Protein AF-A0A7J5B8E1-F1 (afdb_monomer)

Organism: NCBI:txid979746

Solvent-accessible surface area (backbone atoms only — not comparable to full-atom values): 18461 Å² total; per-residue (Å²): 111,69,67,47,48,70,74,66,52,50,59,65,57,55,34,48,53,36,46,76,70,67,51,56,42,100,86,68,42,76,63,44,64,66,57,54,48,53,59,68,71,37,52,55,44,47,18,28,44,70,43,52,56,71,43,98,88,72,46,64,46,92,59,68,80,42,78,44,82,41,94,56,79,49,80,42,55,60,65,65,47,47,53,48,51,50,52,52,48,51,53,44,55,37,55,33,81,66,43,87,88,37,37,89,65,90,74,78,58,48,53,62,51,33,36,20,30,60,88,78,66,46,56,28,45,81,56,95,66,23,32,31,35,78,48,93,50,90,91,40,60,74,56,66,47,51,34,73,64,52,51,52,54,50,51,54,50,50,42,53,52,28,50,52,40,47,76,48,61,86,82,70,76,83,60,80,67,56,59,60,54,46,54,50,50,54,52,50,48,51,55,49,50,52,52,50,51,51,53,52,49,39,44,73,74,60,77,47,55,72,70,56,48,54,54,53,52,50,55,49,52,50,49,46,53,51,52,48,50,52,50,49,55,55,49,68,76,45,78,72,85,54,96,69,58,62,64,52,44,60,80,47,51,90,84,49,53,52,68,52,50,29,54,57,44,53,70,50,40,66,33,34,32,40,49,68,80,59,90,93,52,80,93,70,78,80,78,58,96,90,54,54,74,64,59,41,49,55,53,44,50,53,50,49,51,57,49,45,65,74,22,54,45,81,40,64,55,132

Sequence (318 aa):
MYQRVLAGDSLYRIRKDWNERGILTTHGCAWSDRTLKMVLYTPSNKGVREYRPVMPDGSRAKTSKMQVKAAWPALVDEDTWQQVSDVLDARKKARNFHQPGSGAAVRMYPFSGLIRCSLCGTSMIHRGGVYQCLQPTPGGCTRSIRSAEIERLVEEAVLATFKQITLHPTKHRTSGSDLAARIGLVATLDQDRERLGRLDDDYYDGLIDKAMWVRQRARIAERIEATRRQHAARMSEQHAGLNIDMTTVAAEWEGRTTMWQYQAASLILQAVLVHAHPADMMTAVPKRRNESTEDFHVRRDAHRAAVLARRVEFIWRA

Nearest PDB structures (foldseek):
  2f6m-assembly2_C  TM=9.714E-01  e=9.596E-01  Saccharomyces cerevisiae
  2f6m-assembly1_A  TM=9.488E-01  e=1.660E+00  Saccharomyces cerevisiae
  6vme-assembly4_H  TM=8.278E-01  e=1.571E+00  Homo sapiens

Radius of gyration: 26.42 Å; Cα contacts (8 Å, |Δi|>4): 333; chains: 1; bounding box: 63×47×90 Å

Secondary structure (DSSP, 8-state):
-HHHHHTT--HHHHHHHHHHTT---TTSPPP-HHHHHHHHT-GGGGTEEEE-PBPTTSPBPSS-SEEEE-SSPPSS-HHHHHHHHHHHHHHHHTT-TTSTTSSS-----TTTTTEEETTT-PBPEEETTEEE---SSTT----EEEHHHHHHHHHHHHHHHHHHHHH-GGG----THHHHHHHHHHHHHHHHHHHHHHHHHHHHTTSS-HHHHHHHHHHHHHHHHHHHHHHHHHHHT---SS---TTTHHHHGGGS-HHHHHHHHHHHEEEEEEPPPPTTS-SS-PPPTT--HHHHHHHHHHHHHHHHHHHEEEEE--

pLDDT: mean 80.45, std 13.95, range [37.94, 95.81]

InterPro domains:
  IPR011109 DNA-binding recombinase domain [PF07508] (1-90)
  IPR011109 DNA-binding recombinase domain [PS51737] (1-94)
  IPR025827 Recombinase zinc beta ribbon domain [PF13408] (110-158)
  IPR038109 DNA-binding recombinase domain superfamily [G3DSA:3.90.1750.20] (1-122)
  IPR050639 Site-specific recombinase resolvase [PTHR30461] (2-239)

Mean predicted aligned error: 16.04 Å

Foldseek 3Di:
DLVCLVVPDDLVNVQVVCVVVCNADPVSHRDDSVNVVCVLLDCVLQQKDFDFDQDPVRDTHPDTPDIDRHPDHHNDHPVSSVVSVVSVVLVVQQPPQLDPPRHPPPDDALCFNQAAAPPPRHTFDDDPQKGFDDDVDVVDGGDIDGNVLVSVVLLVVLLVVLQVCLVPVVPDPPDPPLVVVLVVLVVLLVVLVVVLVVLVVCVVVVVDDPVVSVVVNVVSVVVNVVSVVVNVVVVLLPLVPDPDDSNCCSVCPVVDDSNVSNSSSSNWFRHKYFYHFDPPADPFDDDDPPDDPVRSVVVRVVSVVVRCVVGIDTDTDD

Structure (mmCIF, N/CA/C/O backbone):
data_AF-A0A7J5B8E1-F1
#
_entry.id   AF-A0A7J5B8E1-F1
#
loop_
_atom_site.group_PDB
_atom_site.id
_atom_site.type_symbol
_atom_site.label_atom_id
_atom_site.label_alt_id
_atom_site.label_comp_id
_atom_site.label_asym_id
_atom_site.label_entity_id
_atom_site.label_seq_id
_atom_site.pdbx_PDB_ins_code
_atom_site.Cartn_x
_atom_site.Cartn_y
_atom_site.Cartn_z
_atom_site.occupancy
_atom_site.B_iso_or_equiv
_atom_site.auth_seq_id
_atom_site.auth_comp_id
_atom_site.auth_asym_id
_atom_site.auth_atom_id
_atom_site.pdbx_PDB_model_num
ATOM 1 N N . MET A 1 1 ? 19.141 -19.287 -17.247 1.00 89.19 1 MET A N 1
ATOM 2 C CA . MET A 1 1 ? 18.238 -18.405 -16.462 1.00 89.19 1 MET A CA 1
ATOM 3 C C . MET A 1 1 ? 16.803 -18.457 -16.986 1.00 89.19 1 MET A C 1
ATOM 5 O O . MET A 1 1 ? 15.938 -18.828 -16.207 1.00 89.19 1 MET A O 1
ATOM 9 N N . TYR A 1 2 ? 16.551 -18.161 -18.272 1.00 92.25 2 TYR A N 1
ATOM 10 C CA . TYR A 1 2 ? 15.212 -18.224 -18.895 1.00 92.25 2 TYR A CA 1
ATOM 11 C C . TYR A 1 2 ? 14.500 -19.566 -18.661 1.00 92.25 2 TYR A C 1
ATOM 13 O O . TYR A 1 2 ? 13.423 -19.588 -18.074 1.00 92.25 2 TYR A O 1
ATOM 21 N N . GLN A 1 3 ? 15.163 -20.684 -18.972 1.00 92.44 3 GLN A N 1
ATOM 22 C CA . GLN A 1 3 ? 14.626 -22.032 -18.733 1.00 92.44 3 GLN A CA 1
ATOM 23 C C . GLN A 1 3 ? 14.216 -22.281 -17.274 1.00 92.44 3 GLN A C 1
ATOM 25 O O . GLN A 1 3 ? 13.169 -22.861 -17.027 1.00 92.44 3 GLN A O 1
ATOM 30 N N . ARG A 1 4 ? 14.989 -21.795 -16.291 1.00 90.50 4 ARG A N 1
ATOM 31 C CA . ARG A 1 4 ? 14.635 -21.938 -14.867 1.00 90.50 4 ARG A CA 1
ATOM 32 C C . ARG A 1 4 ? 13.358 -21.173 -14.523 1.00 90.50 4 ARG A C 1
ATOM 34 O O . ARG A 1 4 ? 12.528 -21.677 -13.776 1.00 90.50 4 ARG A O 1
ATOM 41 N N . VAL A 1 5 ? 13.182 -19.972 -15.080 1.00 90.69 5 VAL A N 1
ATOM 42 C CA . VAL A 1 5 ? 11.954 -19.187 -14.877 1.00 90.69 5 VAL A CA 1
ATOM 43 C C . VAL A 1 5 ? 10.742 -19.922 -15.450 1.00 90.69 5 VAL A C 1
ATOM 45 O O . VAL A 1 5 ? 9.730 -20.014 -14.748 1.00 90.69 5 VAL A O 1
ATOM 48 N N . LEU A 1 6 ? 10.865 -20.475 -16.663 1.00 89.12 6 LEU A N 1
ATOM 49 C CA . LEU A 1 6 ? 9.825 -21.287 -17.310 1.00 89.12 6 LEU A CA 1
ATOM 50 C C . LEU A 1 6 ? 9.535 -22.583 -16.539 1.00 89.12 6 LEU A C 1
ATOM 52 O O . LEU A 1 6 ? 8.377 -22.941 -16.373 1.00 89.12 6 LEU A O 1
ATOM 56 N N . ALA A 1 7 ? 10.558 -23.210 -15.953 1.00 87.88 7 ALA A N 1
ATOM 57 C CA . ALA A 1 7 ? 10.424 -24.380 -15.081 1.00 87.88 7 ALA A CA 1
ATOM 58 C C . ALA A 1 7 ? 9.784 -24.078 -13.708 1.00 87.88 7 ALA A C 1
ATOM 60 O O . ALA A 1 7 ? 9.638 -24.974 -12.882 1.00 87.88 7 ALA A O 1
ATOM 61 N N . GLY A 1 8 ? 9.407 -22.823 -13.433 1.00 83.75 8 GLY A N 1
ATOM 62 C CA . GLY A 1 8 ? 8.702 -22.448 -12.205 1.00 83.75 8 GLY A CA 1
ATOM 63 C C . GLY A 1 8 ? 9.576 -21.829 -11.113 1.00 83.75 8 GLY A C 1
ATOM 64 O O . GLY A 1 8 ? 9.039 -21.388 -10.093 1.00 83.75 8 GLY A O 1
ATOM 65 N N . ASP A 1 9 ? 10.895 -21.711 -11.304 1.00 85.69 9 ASP A N 1
ATOM 66 C CA . ASP A 1 9 ? 11.756 -21.116 -10.282 1.00 85.69 9 ASP A CA 1
ATOM 67 C C . ASP A 1 9 ? 11.408 -19.643 -10.044 1.00 85.69 9 ASP A C 1
ATOM 69 O O . ASP A 1 9 ? 11.195 -18.843 -10.966 1.00 85.69 9 ASP A O 1
ATOM 73 N N . SER A 1 10 ? 11.388 -19.259 -8.766 1.00 85.12 10 SER A N 1
ATOM 74 C CA . SER A 1 10 ? 11.279 -17.860 -8.373 1.00 85.12 10 SER A CA 1
ATOM 75 C C . SER A 1 10 ? 12.618 -17.146 -8.564 1.00 85.12 10 SER A C 1
ATOM 77 O O . SER A 1 10 ? 13.688 -17.732 -8.396 1.00 85.12 10 SER A O 1
ATOM 79 N N . LEU A 1 11 ? 12.574 -15.841 -8.853 1.00 88.62 11 LEU A N 1
ATOM 80 C CA . LEU A 1 11 ? 13.795 -15.031 -8.965 1.00 88.62 11 LEU A CA 1
ATOM 81 C C . LEU A 1 11 ? 14.624 -15.057 -7.676 1.00 88.62 11 LEU A C 1
ATOM 83 O O . LEU A 1 11 ? 15.846 -15.074 -7.748 1.00 88.62 11 LEU A O 1
ATOM 87 N N . TYR A 1 12 ? 13.962 -15.155 -6.519 1.00 84.88 12 TYR A N 1
ATOM 88 C CA . TYR A 1 12 ? 14.622 -15.342 -5.231 1.00 84.88 12 TYR A CA 1
ATOM 89 C C . TYR A 1 12 ? 15.460 -16.626 -5.194 1.00 84.88 12 TYR A C 1
ATOM 91 O O . TYR A 1 12 ? 16.596 -16.578 -4.732 1.00 84.88 12 TYR A O 1
ATOM 99 N N . ARG A 1 13 ? 14.923 -17.761 -5.676 1.00 85.00 13 ARG A N 1
ATOM 100 C CA . ARG A 1 13 ? 15.650 -19.043 -5.709 1.00 85.00 13 ARG A CA 1
ATOM 101 C C . ARG A 1 13 ? 16.859 -18.973 -6.635 1.00 85.00 13 ARG A C 1
ATOM 103 O O . ARG A 1 13 ? 17.935 -19.400 -6.237 1.00 85.00 13 ARG A O 1
ATOM 110 N N . ILE A 1 14 ? 16.695 -18.379 -7.818 1.00 91.31 14 ILE A N 1
ATOM 111 C CA . ILE A 1 14 ? 17.794 -18.180 -8.776 1.00 91.31 14 ILE A CA 1
ATOM 112 C C . ILE A 1 14 ? 18.879 -17.284 -8.164 1.00 91.31 14 ILE A C 1
ATOM 114 O O . ILE A 1 14 ? 20.050 -17.648 -8.169 1.00 91.31 14 ILE A O 1
ATOM 118 N N . ARG A 1 15 ? 18.490 -16.142 -7.581 1.00 92.81 15 ARG A N 1
ATOM 119 C CA . ARG A 1 15 ? 19.403 -15.216 -6.896 1.00 92.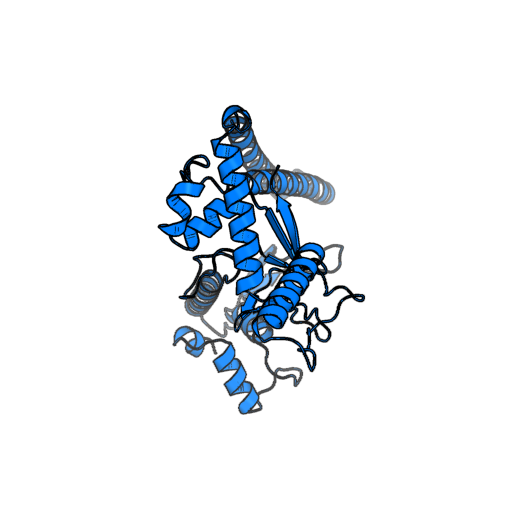81 15 ARG A CA 1
ATOM 120 C C . ARG A 1 15 ? 20.164 -15.897 -5.763 1.00 92.81 15 ARG A C 1
ATOM 122 O O . ARG A 1 15 ? 21.366 -15.695 -5.638 1.00 92.81 15 ARG A O 1
ATOM 129 N N . LYS A 1 16 ? 19.449 -16.634 -4.908 1.00 87.38 16 LYS A N 1
ATOM 130 C CA . LYS A 1 16 ? 20.019 -17.315 -3.743 1.00 87.38 16 LYS A CA 1
ATOM 131 C C . LYS A 1 16 ? 21.080 -18.324 -4.189 1.00 87.38 16 LYS A C 1
ATOM 133 O O . LYS A 1 16 ? 22.215 -18.194 -3.759 1.00 87.38 16 LYS A O 1
ATOM 138 N N . ASP A 1 17 ? 20.730 -19.211 -5.120 1.00 92.69 17 ASP A N 1
ATOM 139 C CA . ASP A 1 17 ? 21.647 -20.205 -5.696 1.00 92.69 17 ASP A CA 1
ATOM 140 C C . ASP A 1 17 ? 22.895 -19.557 -6.320 1.00 92.69 17 ASP A C 1
ATOM 142 O O . ASP A 1 17 ? 24.018 -19.958 -6.035 1.00 92.69 17 ASP A O 1
ATOM 146 N N . TRP A 1 18 ? 22.728 -18.510 -7.133 1.00 93.00 18 TRP A N 1
ATOM 147 C CA . TRP A 1 18 ? 23.864 -17.839 -7.777 1.00 93.00 18 TRP A CA 1
ATOM 148 C C . TRP A 1 18 ? 24.802 -17.168 -6.778 1.00 93.00 18 TRP A C 1
ATOM 150 O O . TRP A 1 18 ? 26.017 -17.309 -6.896 1.00 93.00 18 TRP A O 1
ATOM 160 N N . ASN A 1 19 ? 24.249 -16.478 -5.781 1.00 90.62 19 ASN A N 1
ATOM 161 C CA . ASN A 1 19 ? 25.054 -15.818 -4.760 1.00 90.62 19 ASN A CA 1
ATOM 162 C C . ASN A 1 19 ? 25.741 -16.829 -3.827 1.00 90.62 19 ASN A C 1
ATOM 164 O O . ASN A 1 19 ? 26.890 -16.607 -3.460 1.00 90.62 19 ASN A O 1
ATOM 168 N N . GLU A 1 20 ? 25.086 -17.941 -3.475 1.00 91.25 20 GLU A N 1
ATOM 169 C CA . GLU A 1 20 ? 25.688 -19.027 -2.681 1.00 91.25 20 GLU A CA 1
ATOM 170 C C . GLU A 1 20 ? 26.840 -19.711 -3.429 1.00 91.25 20 GLU A C 1
ATOM 172 O O . GLU A 1 20 ? 27.836 -20.092 -2.823 1.00 91.25 20 GLU A O 1
ATOM 177 N N . ARG A 1 21 ? 26.747 -19.793 -4.759 1.00 93.12 21 ARG A N 1
ATOM 178 C CA . ARG A 1 21 ? 27.810 -20.309 -5.635 1.00 93.12 21 ARG A CA 1
ATOM 179 C C . ARG A 1 21 ? 28.902 -19.286 -5.962 1.00 93.12 21 ARG A C 1
ATOM 181 O O . ARG A 1 21 ? 29.797 -19.599 -6.742 1.00 93.12 21 ARG A O 1
ATOM 188 N N . GLY A 1 22 ? 28.814 -18.064 -5.434 1.00 91.75 22 GLY A N 1
ATOM 189 C CA . GLY A 1 22 ? 29.779 -16.996 -5.707 1.00 91.75 22 GLY A CA 1
ATOM 190 C C . GLY A 1 22 ? 29.743 -16.450 -7.141 1.00 91.75 22 GLY A C 1
ATOM 191 O O . GLY A 1 22 ? 30.702 -15.820 -7.577 1.00 91.75 22 GLY A O 1
ATOM 192 N N . ILE A 1 23 ? 28.657 -16.668 -7.892 1.00 92.75 23 ILE A N 1
ATOM 193 C CA . ILE A 1 23 ? 28.488 -16.106 -9.238 1.00 92.75 23 ILE A CA 1
ATOM 194 C C . ILE A 1 23 ? 28.136 -14.624 -9.090 1.00 92.75 23 ILE A C 1
ATOM 196 O O . ILE A 1 23 ? 27.035 -14.281 -8.663 1.00 92.75 23 ILE A O 1
ATOM 200 N N . LEU A 1 24 ? 29.060 -13.737 -9.457 1.00 91.31 24 LEU A N 1
ATOM 201 C CA . LEU A 1 24 ? 28.888 -12.287 -9.344 1.00 91.31 24 LEU A CA 1
ATOM 202 C C . LEU A 1 24 ? 28.379 -11.669 -10.655 1.00 91.31 24 LEU A C 1
ATOM 204 O O . LEU A 1 24 ? 28.409 -12.281 -11.722 1.00 91.31 24 LEU A O 1
ATOM 208 N N . THR A 1 25 ? 27.858 -10.447 -10.568 1.00 89.44 25 THR A N 1
ATOM 209 C CA . THR A 1 25 ? 27.525 -9.626 -11.744 1.00 89.44 25 THR A CA 1
ATOM 210 C C . THR A 1 25 ? 28.800 -9.136 -12.441 1.00 89.44 25 THR A C 1
ATOM 212 O O . THR A 1 25 ? 29.884 -9.196 -11.867 1.00 89.44 25 THR A O 1
ATOM 215 N N . THR A 1 26 ? 28.686 -8.570 -13.648 1.00 86.12 26 THR A N 1
ATOM 216 C CA . THR A 1 26 ? 29.825 -8.007 -14.405 1.00 86.12 26 THR A CA 1
ATOM 217 C C . THR A 1 26 ? 30.640 -6.970 -13.618 1.00 86.12 26 THR A C 1
ATOM 219 O O . THR A 1 26 ? 31.832 -6.824 -13.853 1.00 86.12 26 THR A O 1
ATOM 222 N N . HIS A 1 27 ? 30.020 -6.273 -12.661 1.00 85.81 27 HIS A N 1
ATOM 223 C CA . HIS A 1 27 ? 30.682 -5.298 -11.785 1.00 85.81 27 HIS A CA 1
ATOM 224 C C . HIS A 1 27 ? 31.160 -5.894 -10.447 1.00 85.81 27 HIS A C 1
ATOM 226 O O . HIS A 1 27 ? 31.464 -5.152 -9.519 1.00 85.81 27 HIS A O 1
ATOM 232 N N . GLY A 1 28 ? 31.176 -7.222 -10.300 1.00 87.88 28 GLY A N 1
ATOM 233 C CA . GLY A 1 28 ? 31.609 -7.898 -9.073 1.00 87.88 28 GLY A CA 1
ATOM 234 C C . GLY A 1 28 ? 30.613 -7.815 -7.909 1.00 87.88 28 GLY A C 1
ATOM 235 O O . GLY A 1 28 ? 30.937 -8.195 -6.790 1.00 87.88 28 GLY A O 1
ATOM 236 N N . CYS A 1 29 ? 29.389 -7.331 -8.133 1.00 88.50 29 CYS A N 1
ATOM 237 C CA . CYS A 1 29 ? 28.366 -7.253 -7.087 1.00 88.50 29 CYS A CA 1
ATOM 238 C C . CYS A 1 29 ? 27.520 -8.530 -7.022 1.00 88.50 29 CYS A C 1
ATOM 240 O O . CYS A 1 29 ? 27.294 -9.178 -8.049 1.00 88.50 29 CYS A O 1
ATOM 242 N N . ALA A 1 30 ? 26.976 -8.837 -5.842 1.00 88.88 30 ALA A N 1
ATOM 243 C CA . ALA A 1 30 ? 25.980 -9.893 -5.669 1.00 88.88 30 ALA A CA 1
ATOM 244 C C . ALA A 1 30 ? 24.697 -9.609 -6.472 1.00 88.88 30 ALA A C 1
ATOM 246 O O . ALA A 1 30 ? 24.285 -8.459 -6.661 1.00 88.88 30 ALA A O 1
ATOM 247 N N . TRP A 1 31 ? 24.022 -10.668 -6.913 1.00 90.06 31 TRP A N 1
ATOM 248 C CA . TRP A 1 31 ? 22.773 -10.548 -7.654 1.00 90.06 31 TRP A CA 1
ATOM 249 C C . TRP A 1 31 ? 21.628 -10.074 -6.760 1.00 90.06 31 TRP A C 1
ATOM 251 O O . TRP A 1 31 ? 21.472 -10.509 -5.614 1.00 90.06 31 TRP A O 1
ATOM 261 N N . SER A 1 32 ? 20.768 -9.228 -7.331 1.00 87.31 32 SER A N 1
ATOM 262 C CA . SER A 1 32 ? 19.494 -8.806 -6.745 1.00 87.31 32 SER A CA 1
ATOM 263 C C . SER A 1 32 ? 18.324 -9.217 -7.644 1.00 87.31 32 SER A C 1
ATOM 265 O O . SER A 1 32 ? 18.480 -9.327 -8.863 1.00 87.31 32 SER A O 1
ATOM 267 N N . ASP A 1 33 ? 17.127 -9.380 -7.069 1.00 83.75 33 ASP A N 1
ATOM 268 C CA . ASP A 1 33 ? 15.905 -9.675 -7.835 1.00 83.75 33 ASP A CA 1
ATOM 269 C C . ASP A 1 33 ? 15.621 -8.590 -8.892 1.00 83.75 33 ASP A C 1
ATOM 271 O O . ASP A 1 33 ? 15.106 -8.882 -9.972 1.00 83.75 33 ASP A O 1
ATOM 275 N N . ARG A 1 34 ? 15.976 -7.329 -8.596 1.00 85.12 34 ARG A N 1
ATOM 276 C CA . ARG A 1 34 ? 15.858 -6.199 -9.530 1.00 85.12 34 ARG A CA 1
ATOM 277 C C . ARG A 1 34 ? 16.799 -6.368 -10.720 1.00 85.12 34 ARG A C 1
ATOM 279 O O . ARG A 1 34 ? 16.365 -6.181 -11.853 1.00 85.12 34 ARG A O 1
ATOM 286 N N . THR A 1 35 ? 18.055 -6.730 -10.468 1.00 87.31 35 THR A N 1
ATOM 287 C CA . THR A 1 35 ? 19.062 -6.939 -11.517 1.00 87.31 35 THR A CA 1
ATOM 288 C C . THR A 1 35 ? 18.678 -8.117 -12.408 1.00 87.31 35 THR A C 1
ATOM 290 O O . THR A 1 35 ? 18.685 -7.976 -13.626 1.00 87.31 35 THR A O 1
ATOM 293 N N . LEU A 1 36 ? 18.242 -9.238 -11.820 1.00 90.94 36 LEU A N 1
ATOM 294 C CA . LEU A 1 36 ? 17.754 -10.395 -12.580 1.00 90.94 36 LEU A CA 1
ATOM 295 C C . LEU A 1 36 ? 16.564 -10.030 -13.474 1.00 90.94 36 LEU A C 1
ATOM 297 O O . LEU A 1 36 ? 16.570 -10.362 -14.656 1.00 90.94 36 LEU A O 1
ATOM 301 N N . LYS A 1 37 ? 15.569 -9.300 -12.944 1.00 89.81 37 LYS A N 1
ATOM 302 C CA . LYS A 1 37 ? 14.449 -8.793 -13.757 1.00 89.81 37 LYS A CA 1
ATOM 303 C C . LYS A 1 37 ? 14.937 -7.934 -14.912 1.00 89.81 37 LYS A C 1
ATOM 305 O O . LYS A 1 37 ? 14.502 -8.138 -16.034 1.00 89.81 37 LYS A O 1
ATOM 310 N N . MET A 1 38 ? 15.817 -6.977 -14.639 1.00 88.62 38 MET A N 1
ATOM 311 C CA . MET A 1 38 ? 16.326 -6.070 -15.662 1.00 88.62 38 MET A CA 1
ATOM 312 C C . MET A 1 38 ? 16.983 -6.841 -16.811 1.00 88.62 38 MET A C 1
ATOM 314 O O . MET A 1 38 ? 16.671 -6.564 -17.963 1.00 88.62 38 MET A O 1
ATOM 318 N N . VAL A 1 39 ? 17.798 -7.857 -16.505 1.00 91.75 39 VAL A N 1
ATOM 319 C CA . VAL A 1 39 ? 18.396 -8.726 -17.528 1.00 91.75 39 VAL A CA 1
ATOM 320 C C . VAL A 1 39 ? 17.313 -9.485 -18.296 1.00 91.75 39 VAL A C 1
ATOM 322 O O . VAL A 1 39 ? 17.321 -9.447 -19.518 1.00 91.75 39 VAL A O 1
ATOM 325 N N . LEU A 1 40 ? 16.354 -10.119 -17.613 1.00 92.69 40 LEU A N 1
ATOM 326 C CA . LEU A 1 40 ? 15.290 -10.909 -18.254 1.00 92.69 40 LEU A CA 1
ATOM 327 C C . LEU A 1 40 ? 14.394 -10.082 -19.194 1.00 92.69 40 LEU A C 1
ATOM 329 O O . LEU A 1 40 ? 14.026 -10.570 -20.257 1.00 92.69 40 LEU A O 1
ATOM 333 N N . TYR A 1 41 ? 14.097 -8.828 -18.844 1.00 90.19 41 TYR A N 1
ATOM 334 C CA . TYR A 1 41 ? 13.303 -7.912 -19.673 1.00 90.19 41 TYR A CA 1
ATOM 335 C C . TYR A 1 41 ? 14.127 -7.142 -20.717 1.00 90.19 41 TYR A C 1
ATOM 337 O O . TYR A 1 41 ? 13.583 -6.272 -21.392 1.00 90.19 41 TYR A O 1
ATOM 345 N N . THR A 1 42 ? 15.432 -7.392 -20.853 1.00 90.31 42 THR A N 1
ATOM 346 C CA . THR A 1 42 ? 16.257 -6.657 -21.824 1.00 90.31 42 THR A CA 1
ATOM 347 C C . THR A 1 42 ? 15.981 -7.172 -23.246 1.00 90.31 42 THR A C 1
ATOM 349 O O . THR A 1 42 ? 16.242 -8.350 -23.507 1.00 90.31 42 THR A O 1
ATOM 352 N N . PRO A 1 43 ? 15.512 -6.328 -24.192 1.00 88.88 43 PRO A N 1
ATOM 353 C CA . PRO A 1 43 ? 15.229 -6.760 -25.567 1.00 88.88 43 PRO A CA 1
ATOM 354 C C . PRO A 1 43 ? 16.475 -7.207 -26.343 1.00 88.88 43 PRO A C 1
ATOM 356 O O . PRO A 1 43 ? 16.373 -8.017 -27.261 1.00 88.88 43 PRO A O 1
ATOM 359 N N . SER A 1 44 ? 17.669 -6.758 -25.935 1.00 90.44 44 SER A N 1
ATOM 360 C CA . SER A 1 44 ? 18.936 -7.189 -26.541 1.00 90.44 44 SER A CA 1
ATOM 361 C C . SER A 1 44 ? 19.133 -8.703 -26.481 1.00 90.44 44 SER A C 1
ATOM 363 O O . SER A 1 44 ? 19.777 -9.250 -27.373 1.00 90.44 44 SER A O 1
ATOM 365 N N . ASN A 1 45 ? 18.548 -9.383 -25.484 1.00 92.00 45 ASN A N 1
ATOM 366 C CA . ASN A 1 45 ? 18.623 -10.840 -25.359 1.00 92.00 45 ASN A CA 1
ATOM 367 C C . ASN A 1 45 ? 17.873 -11.555 -26.487 1.00 92.00 45 ASN A C 1
ATOM 369 O O . ASN A 1 45 ? 18.304 -12.629 -26.886 1.00 92.00 45 ASN A O 1
ATOM 373 N N . LYS A 1 46 ? 16.813 -10.945 -27.037 1.00 91.81 46 LYS A N 1
ATOM 374 C CA . LYS A 1 46 ? 16.106 -11.438 -28.229 1.00 91.81 46 LYS A CA 1
ATOM 375 C C . LYS A 1 46 ? 16.624 -10.830 -29.539 1.00 91.81 46 LYS A C 1
ATOM 377 O O . LYS A 1 46 ? 15.933 -10.838 -30.549 1.00 91.81 46 LYS A O 1
ATOM 382 N N . GLY A 1 47 ? 17.829 -10.249 -29.525 1.00 90.00 47 GLY A N 1
ATOM 383 C CA . GLY A 1 47 ? 18.435 -9.643 -30.715 1.00 90.00 47 GLY A CA 1
ATOM 384 C C . GLY A 1 47 ? 17.758 -8.344 -31.161 1.00 90.00 47 GLY A C 1
ATOM 385 O O . GLY A 1 47 ? 17.817 -7.994 -32.337 1.00 90.00 47 GLY A O 1
ATOM 386 N N . VAL A 1 48 ? 17.112 -7.615 -30.246 1.00 90.62 48 VAL A N 1
ATOM 387 C CA . VAL A 1 48 ? 16.454 -6.334 -30.540 1.00 90.62 48 VAL A CA 1
ATOM 388 C C . VAL A 1 48 ? 17.161 -5.198 -29.814 1.00 90.62 48 VAL A C 1
ATOM 390 O O . VAL A 1 48 ? 17.389 -5.251 -28.607 1.00 90.62 48 VAL A O 1
ATOM 393 N N . ARG A 1 49 ? 17.480 -4.127 -30.539 1.00 87.50 49 ARG A N 1
ATOM 394 C CA . ARG A 1 49 ? 18.009 -2.891 -29.965 1.00 87.50 49 ARG A CA 1
ATOM 395 C C . ARG A 1 49 ? 16.873 -1.897 -29.779 1.00 87.50 49 ARG A C 1
ATOM 397 O O . ARG A 1 49 ? 16.180 -1.551 -30.730 1.00 87.50 49 ARG A O 1
ATOM 404 N N . GLU A 1 50 ? 16.713 -1.407 -28.556 1.00 87.75 50 GLU A N 1
ATOM 405 C CA . GLU A 1 50 ? 15.750 -0.354 -28.239 1.00 87.75 50 GLU A CA 1
ATOM 406 C C . GLU A 1 50 ? 16.431 1.008 -28.058 1.00 87.75 50 GLU A C 1
ATOM 408 O O . GLU A 1 50 ? 17.513 1.112 -27.475 1.00 87.75 50 GLU A O 1
ATOM 413 N N . TYR A 1 51 ? 15.778 2.068 -28.531 1.00 83.75 51 TYR A N 1
ATOM 414 C CA . TYR A 1 51 ? 16.159 3.446 -28.239 1.00 83.75 51 TYR A CA 1
ATOM 415 C C . TYR A 1 51 ? 15.159 4.066 -27.263 1.00 83.75 51 TYR A C 1
ATOM 417 O O . TYR A 1 51 ? 13.984 4.263 -27.583 1.00 83.75 51 TYR A O 1
ATOM 425 N N . ARG A 1 52 ? 15.643 4.410 -26.066 1.00 82.81 52 ARG A N 1
ATOM 426 C CA . ARG A 1 52 ? 14.890 5.161 -25.054 1.00 82.81 52 ARG A CA 1
ATOM 427 C C . ARG A 1 52 ? 15.488 6.563 -24.929 1.00 82.81 52 ARG A C 1
ATOM 429 O O . ARG A 1 52 ? 16.634 6.664 -24.485 1.00 82.81 52 ARG A O 1
ATOM 436 N N . PRO A 1 53 ? 14.763 7.628 -25.317 1.00 80.06 53 PRO A N 1
ATOM 437 C CA . PRO A 1 53 ? 15.277 8.988 -25.209 1.00 80.06 53 PRO A CA 1
ATOM 438 C C . PRO A 1 53 ? 15.500 9.380 -23.745 1.00 80.06 53 PRO A C 1
ATOM 440 O O . PRO A 1 53 ? 14.798 8.906 -22.847 1.00 80.06 53 PRO A O 1
ATOM 443 N N . VAL A 1 54 ? 16.483 10.251 -23.524 1.00 83.19 54 VAL A N 1
ATOM 444 C CA . VAL A 1 54 ? 16.708 10.908 -22.233 1.00 83.19 54 VAL A CA 1
ATOM 445 C C . VAL A 1 54 ? 15.777 12.115 -22.157 1.00 83.19 54 VAL A C 1
ATOM 447 O O . VAL A 1 54 ? 15.707 12.913 -23.091 1.00 83.19 54 VAL A O 1
ATOM 450 N N . MET A 1 55 ? 15.017 12.196 -21.075 1.00 80.81 55 MET A N 1
ATOM 451 C CA . MET A 1 55 ? 14.098 13.277 -20.758 1.00 80.81 55 MET A CA 1
ATOM 452 C C . MET A 1 55 ? 14.868 14.480 -20.183 1.00 80.81 55 MET A C 1
ATOM 454 O O . MET A 1 55 ? 15.999 14.315 -19.721 1.00 80.81 55 MET A O 1
ATOM 458 N N . PRO A 1 56 ? 14.278 15.691 -20.174 1.00 77.81 56 PRO A N 1
ATOM 459 C CA . PRO A 1 56 ? 14.935 16.896 -19.651 1.00 77.81 56 PRO A CA 1
ATOM 460 C C . PRO A 1 56 ? 15.386 16.801 -18.185 1.00 77.81 56 PRO A C 1
ATOM 462 O O . PRO A 1 56 ? 16.321 17.485 -17.789 1.00 77.81 56 PRO A O 1
ATOM 465 N N . ASP A 1 57 ? 14.755 15.935 -17.390 1.00 81.00 57 ASP A N 1
ATOM 466 C CA . ASP A 1 57 ? 15.116 15.649 -15.995 1.00 81.00 57 ASP A CA 1
ATOM 467 C C . ASP A 1 57 ? 16.297 14.661 -15.849 1.00 81.00 57 ASP A C 1
ATOM 469 O O . ASP A 1 57 ? 16.626 14.235 -14.743 1.00 81.00 57 ASP A O 1
ATOM 473 N N . GLY A 1 58 ? 16.920 14.256 -16.962 1.00 76.88 58 GLY A N 1
ATOM 474 C CA . GLY A 1 58 ? 18.008 13.277 -17.007 1.00 76.88 58 GLY A CA 1
ATOM 475 C C . GLY A 1 58 ? 17.552 11.815 -16.921 1.00 76.88 58 GLY A C 1
ATOM 476 O O . GLY A 1 58 ? 18.377 10.905 -17.043 1.00 76.88 58 GLY A O 1
ATOM 477 N N . SER A 1 59 ? 16.255 11.548 -16.748 1.00 77.44 59 SER A N 1
ATOM 478 C CA . SER A 1 59 ? 15.715 10.187 -16.713 1.00 77.44 59 SER A CA 1
ATOM 479 C C . SER A 1 59 ? 15.541 9.614 -18.123 1.00 77.44 59 SER A C 1
ATOM 481 O O . SER A 1 59 ? 15.386 10.337 -19.101 1.00 77.44 59 SER A O 1
ATOM 483 N N . ARG A 1 60 ? 15.564 8.285 -18.279 1.00 74.88 60 ARG A N 1
ATOM 484 C CA . ARG A 1 60 ? 15.227 7.650 -19.567 1.00 74.88 60 ARG A CA 1
ATOM 485 C C . ARG A 1 60 ? 13.724 7.427 -19.660 1.00 74.88 60 ARG A C 1
ATOM 487 O O . ARG A 1 60 ? 13.104 6.988 -18.690 1.00 74.88 60 ARG A O 1
ATOM 494 N N . ALA A 1 61 ? 13.156 7.643 -20.844 1.00 74.81 61 ALA A N 1
ATOM 495 C CA . AL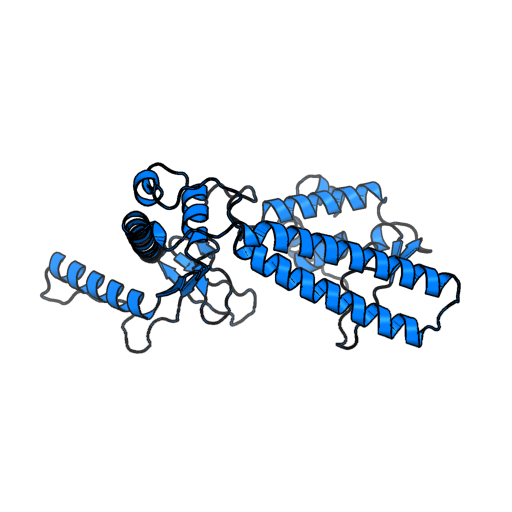A A 1 61 ? 11.761 7.328 -21.113 1.00 74.81 61 ALA A CA 1
ATOM 496 C C . ALA A 1 61 ? 11.438 5.871 -20.738 1.00 74.81 61 ALA A C 1
ATOM 498 O O . ALA A 1 61 ? 12.198 4.948 -21.042 1.00 74.81 61 ALA A O 1
ATOM 499 N N . LYS A 1 62 ? 10.293 5.664 -20.075 1.00 71.19 62 LYS A N 1
ATOM 500 C CA . LYS A 1 62 ? 9.828 4.324 -19.680 1.00 71.19 62 LYS A CA 1
ATOM 501 C C . LYS A 1 62 ? 9.472 3.456 -20.888 1.00 71.19 62 LYS A C 1
ATOM 503 O O . LYS A 1 62 ? 9.646 2.244 -20.825 1.00 71.19 62 LYS A O 1
ATOM 508 N N . THR A 1 63 ? 9.009 4.082 -21.967 1.00 72.06 63 THR A N 1
ATOM 509 C CA . THR A 1 63 ? 8.644 3.418 -23.219 1.00 72.06 63 THR A CA 1
ATOM 510 C C . THR A 1 63 ? 9.762 3.589 -24.239 1.00 72.06 63 THR A C 1
ATOM 512 O O . THR A 1 63 ? 10.337 4.672 -24.368 1.00 72.06 63 THR A O 1
ATOM 515 N N . SER A 1 64 ? 10.066 2.518 -24.970 1.00 75.62 64 SER A N 1
ATOM 516 C CA . SER A 1 64 ? 10.961 2.593 -26.122 1.00 75.62 64 SER A CA 1
ATOM 517 C C . SER A 1 64 ? 10.341 3.453 -27.225 1.00 75.62 64 SER A C 1
ATOM 519 O O . SER A 1 64 ? 9.163 3.301 -27.540 1.00 75.62 64 SER A O 1
ATOM 521 N N . LYS A 1 65 ? 11.136 4.352 -27.811 1.00 72.44 65 LYS A N 1
ATOM 522 C CA . LYS A 1 65 ? 10.740 5.163 -28.972 1.00 72.44 65 LYS A CA 1
ATOM 523 C C . LYS A 1 65 ? 10.909 4.387 -30.280 1.00 72.44 65 LYS A C 1
ATOM 525 O O . LYS A 1 65 ? 10.235 4.687 -31.255 1.00 72.44 65 LYS A O 1
ATOM 530 N N . MET A 1 66 ? 11.829 3.425 -30.313 1.00 77.50 66 MET A N 1
ATOM 531 C CA . MET A 1 66 ? 12.140 2.647 -31.508 1.00 77.50 66 MET A CA 1
ATOM 532 C C . MET A 1 66 ? 12.747 1.306 -31.110 1.00 77.50 66 MET A C 1
ATOM 534 O O . MET A 1 66 ? 13.595 1.247 -30.217 1.00 77.50 66 MET A O 1
ATOM 538 N N . GLN A 1 67 ? 12.336 0.243 -31.793 1.00 85.06 67 GLN A N 1
ATOM 539 C CA . GLN A 1 67 ? 12.943 -1.079 -31.698 1.00 85.06 67 GLN A CA 1
ATOM 540 C C . GLN A 1 67 ? 13.426 -1.479 -33.089 1.00 85.06 67 GLN A C 1
ATOM 542 O O . GLN A 1 67 ? 12.656 -1.426 -34.042 1.00 85.06 67 GLN A O 1
ATOM 547 N N . VAL A 1 68 ? 14.700 -1.838 -33.209 1.00 86.31 68 VAL A N 1
ATOM 548 C CA . VAL A 1 68 ? 15.302 -2.306 -34.464 1.00 86.31 68 VAL A CA 1
ATOM 549 C C . VAL A 1 68 ? 15.955 -3.660 -34.246 1.00 86.31 68 VAL A C 1
ATOM 551 O O . VAL A 1 68 ? 16.439 -3.955 -33.149 1.00 86.31 68 VAL A O 1
ATOM 554 N N . LYS A 1 69 ? 16.002 -4.479 -35.297 1.00 87.88 69 LYS A N 1
ATOM 555 C CA . LYS A 1 69 ? 16.781 -5.717 -35.279 1.00 87.88 69 LYS A CA 1
ATOM 556 C C . LYS A 1 69 ? 18.250 -5.372 -35.040 1.00 87.88 69 LYS A C 1
ATOM 558 O O . LYS A 1 69 ? 18.809 -4.500 -35.705 1.00 87.88 69 LYS A O 1
ATOM 563 N N . ALA A 1 70 ? 18.854 -6.011 -34.049 1.00 87.19 70 ALA A N 1
ATOM 564 C CA . ALA A 1 70 ? 20.253 -5.803 -33.735 1.00 87.19 70 ALA A CA 1
ATOM 565 C C . ALA A 1 70 ? 21.154 -6.576 -34.708 1.00 87.19 70 ALA A C 1
ATOM 567 O O . ALA A 1 70 ? 20.743 -7.566 -35.309 1.00 87.19 70 ALA A O 1
ATOM 568 N N . ALA A 1 71 ? 22.401 -6.122 -34.839 1.00 89.19 71 ALA A N 1
ATOM 569 C CA . ALA A 1 71 ? 23.409 -6.802 -35.651 1.00 89.19 71 ALA A CA 1
ATOM 570 C C . ALA A 1 71 ? 23.976 -8.062 -34.969 1.00 89.19 71 ALA A C 1
ATOM 572 O O . ALA A 1 71 ? 24.547 -8.917 -35.637 1.00 89.19 71 ALA A O 1
ATOM 573 N N . TRP A 1 72 ? 23.841 -8.177 -33.644 1.00 88.81 72 TRP A N 1
ATOM 574 C CA . TRP A 1 72 ? 24.305 -9.341 -32.891 1.00 88.81 72 TRP A CA 1
ATOM 575 C C . TRP A 1 72 ? 23.255 -10.460 -32.876 1.00 88.81 72 TRP A C 1
ATOM 577 O O . TRP A 1 72 ? 22.053 -10.175 -32.913 1.00 88.81 72 TRP A O 1
ATOM 587 N N . PRO A 1 73 ? 23.689 -11.731 -32.782 1.00 89.81 73 PRO A N 1
ATOM 588 C CA . PRO A 1 73 ? 22.772 -12.855 -32.659 1.00 89.81 73 PRO A CA 1
ATOM 589 C C . PRO A 1 73 ? 21.957 -12.764 -31.364 1.00 89.81 73 PRO A C 1
ATOM 591 O O . PRO A 1 73 ? 22.444 -12.307 -30.326 1.00 89.81 73 PRO A O 1
ATOM 594 N N . ALA A 1 74 ? 20.706 -13.214 -31.426 1.00 91.88 74 ALA A N 1
ATOM 595 C CA . ALA A 1 74 ? 19.855 -13.324 -30.252 1.00 91.88 74 ALA A CA 1
ATOM 596 C C . ALA A 1 74 ? 20.388 -14.417 -29.305 1.00 91.88 74 ALA A C 1
ATOM 598 O O . ALA A 1 74 ? 20.787 -15.490 -29.751 1.00 91.88 74 ALA A O 1
ATOM 599 N N . LEU A 1 75 ? 20.391 -14.142 -27.998 1.00 91.75 75 LEU A N 1
ATOM 600 C CA . LEU A 1 75 ? 20.750 -15.117 -26.959 1.00 91.75 75 LEU A CA 1
ATOM 601 C C . LEU A 1 75 ? 19.603 -16.096 -26.675 1.00 91.75 75 LEU A C 1
ATOM 603 O O . LEU A 1 75 ? 19.841 -17.216 -26.231 1.00 91.75 75 LEU A O 1
ATOM 607 N N . VAL A 1 76 ? 18.367 -15.645 -26.888 1.00 93.25 76 VAL A N 1
ATOM 608 C CA . VAL A 1 76 ? 17.129 -16.427 -26.808 1.00 93.25 76 VAL A CA 1
ATOM 609 C C . VAL A 1 76 ? 16.224 -16.028 -27.967 1.00 93.25 76 VAL A C 1
ATOM 611 O O . VAL A 1 76 ? 16.276 -14.885 -28.421 1.00 93.25 76 VAL A O 1
ATOM 614 N N . ASP A 1 77 ? 15.395 -16.947 -28.447 1.00 91.38 77 ASP A N 1
ATOM 615 C CA . ASP A 1 77 ? 14.373 -16.621 -29.435 1.00 91.38 77 ASP A CA 1
ATOM 616 C C . ASP A 1 77 ? 13.289 -15.701 -28.840 1.00 91.38 77 ASP A C 1
ATOM 618 O O . ASP A 1 77 ? 13.152 -15.541 -27.620 1.00 91.38 77 ASP A O 1
ATOM 622 N N . GLU A 1 78 ? 12.541 -15.042 -29.724 1.00 89.00 78 GLU A N 1
ATOM 623 C CA . GLU A 1 78 ? 11.525 -14.067 -29.331 1.00 89.00 78 GLU A CA 1
ATOM 624 C C . GLU A 1 78 ? 10.375 -14.698 -28.538 1.00 89.00 78 GLU A C 1
ATOM 626 O O . GLU A 1 78 ? 9.900 -14.075 -27.588 1.00 89.00 78 GLU A O 1
ATOM 631 N N . ASP A 1 79 ? 9.982 -15.929 -28.868 1.00 88.75 79 ASP A N 1
ATOM 632 C CA . ASP A 1 79 ? 8.897 -16.643 -28.195 1.00 88.75 79 ASP A CA 1
ATOM 633 C C . ASP A 1 79 ? 9.294 -16.995 -26.753 1.00 88.75 79 ASP A C 1
ATOM 635 O O . ASP A 1 79 ? 8.618 -16.592 -25.807 1.00 88.75 79 ASP A O 1
ATOM 639 N N . THR A 1 80 ? 10.471 -17.588 -26.542 1.00 89.38 80 THR A N 1
ATOM 640 C CA . THR A 1 80 ? 11.027 -17.843 -25.201 1.00 89.38 80 THR A CA 1
ATOM 641 C C . THR A 1 80 ? 11.132 -16.559 -24.372 1.00 89.38 80 THR A C 1
ATOM 643 O O . THR A 1 80 ? 10.841 -16.550 -23.168 1.00 89.38 80 THR A O 1
ATOM 646 N N . TRP A 1 81 ? 11.562 -15.453 -24.988 1.00 93.69 81 TRP A N 1
ATOM 647 C CA . TRP A 1 81 ? 11.658 -14.164 -24.303 1.00 93.69 8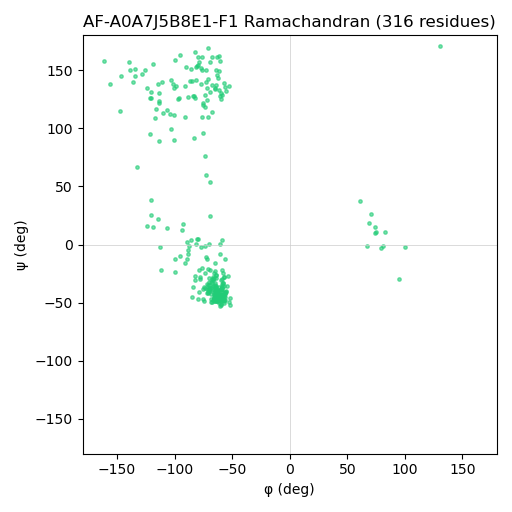1 TRP A CA 1
ATOM 648 C C . TRP A 1 81 ? 10.280 -13.624 -23.905 1.00 93.69 81 TRP A C 1
ATOM 650 O O . TRP A 1 81 ? 10.113 -13.126 -22.785 1.00 93.69 81 TRP A O 1
ATOM 660 N N . GLN A 1 82 ? 9.296 -13.737 -24.797 1.00 89.25 82 GLN A N 1
ATOM 661 C CA . GLN A 1 82 ? 7.936 -13.271 -24.562 1.00 89.25 82 GLN A CA 1
ATOM 662 C C . GLN A 1 82 ? 7.251 -14.116 -23.486 1.00 89.25 82 GLN A C 1
ATOM 664 O O . GLN A 1 82 ? 6.756 -13.558 -22.510 1.00 89.25 82 GLN A O 1
ATOM 669 N N . GLN A 1 83 ? 7.350 -15.444 -23.565 1.00 88.25 83 GLN A N 1
ATOM 670 C CA . GLN A 1 83 ? 6.809 -16.368 -22.565 1.00 88.25 83 GLN A CA 1
ATOM 671 C C . GLN A 1 83 ? 7.354 -16.092 -21.162 1.00 88.25 83 GLN A C 1
ATOM 673 O O . GLN A 1 83 ? 6.605 -16.050 -20.186 1.00 88.25 83 GLN A O 1
ATOM 678 N N . VAL A 1 84 ? 8.664 -15.865 -21.027 1.00 91.25 84 VAL A N 1
ATOM 679 C CA . VAL A 1 84 ? 9.252 -15.503 -19.731 1.00 91.25 84 VAL A CA 1
ATOM 680 C C . VAL A 1 84 ? 8.724 -14.157 -19.240 1.00 91.25 84 VAL A C 1
ATOM 682 O O . VAL A 1 84 ? 8.415 -14.026 -18.051 1.00 91.25 84 VAL A O 1
ATOM 685 N N . SER A 1 85 ? 8.607 -13.168 -20.128 1.00 89.62 85 SER A N 1
ATOM 686 C CA . SER A 1 85 ? 8.059 -11.849 -19.792 1.00 89.62 85 SER A CA 1
ATOM 687 C C . SER A 1 85 ? 6.615 -11.965 -19.290 1.00 89.62 85 SER A C 1
ATOM 689 O O . SER A 1 85 ? 6.292 -11.430 -18.226 1.00 89.62 85 SER A O 1
ATOM 691 N N . ASP A 1 86 ? 5.792 -12.760 -19.975 1.00 87.31 86 ASP A N 1
ATOM 692 C CA . ASP A 1 86 ? 4.398 -13.031 -19.623 1.00 87.31 86 ASP A CA 1
ATOM 693 C C . ASP A 1 86 ? 4.282 -13.772 -18.288 1.00 87.31 86 ASP A C 1
ATOM 695 O O . ASP A 1 86 ? 3.483 -13.390 -17.432 1.00 87.31 86 ASP A O 1
ATOM 699 N N . VAL A 1 87 ? 5.130 -14.776 -18.040 1.00 86.88 87 VAL A N 1
ATOM 700 C CA . VAL A 1 87 ? 5.202 -15.479 -16.748 1.00 86.88 87 VAL A CA 1
ATOM 701 C C . VAL A 1 87 ? 5.562 -14.512 -15.618 1.00 86.88 87 VAL A C 1
ATOM 703 O O . VAL A 1 87 ? 4.968 -14.560 -14.536 1.00 86.88 87 VAL A O 1
ATOM 706 N N . LEU A 1 88 ? 6.536 -13.624 -15.825 1.00 87.44 88 LEU A N 1
ATOM 707 C CA . LEU A 1 88 ? 6.936 -12.646 -14.812 1.00 87.44 88 LEU A CA 1
ATOM 708 C C . LEU A 1 88 ? 5.849 -11.596 -14.558 1.00 87.44 88 LEU A C 1
ATOM 710 O O . LEU A 1 88 ? 5.638 -11.224 -13.397 1.00 87.44 88 LEU A O 1
ATOM 714 N N . ASP A 1 89 ? 5.139 -11.165 -15.598 1.00 84.75 89 ASP A N 1
ATOM 715 C CA . ASP A 1 89 ? 4.022 -10.228 -15.502 1.00 84.75 89 ASP A CA 1
ATOM 716 C C . ASP A 1 89 ? 2.796 -10.865 -14.848 1.00 84.75 89 ASP A C 1
ATOM 718 O O . ASP A 1 89 ? 2.200 -10.260 -13.954 1.00 84.75 89 ASP A O 1
ATOM 722 N N . ALA A 1 90 ? 2.469 -12.113 -15.183 1.00 79.31 90 ALA A N 1
ATOM 723 C CA . ALA A 1 90 ? 1.442 -12.896 -14.506 1.00 79.31 90 ALA A CA 1
ATOM 724 C C . ALA A 1 90 ? 1.781 -13.067 -13.019 1.00 79.31 90 ALA A C 1
ATOM 726 O O . ALA A 1 90 ? 0.960 -12.761 -12.155 1.00 79.31 90 ALA A O 1
ATOM 727 N N . ARG A 1 91 ? 3.029 -13.427 -12.686 1.00 80.12 91 ARG A N 1
ATOM 728 C CA . ARG A 1 91 ? 3.516 -13.490 -11.293 1.00 80.12 91 ARG A CA 1
ATOM 729 C C . ARG A 1 91 ? 3.532 -12.131 -10.600 1.00 80.12 91 ARG A C 1
ATOM 731 O O . ARG A 1 91 ? 3.532 -12.082 -9.374 1.00 80.12 91 ARG A O 1
ATOM 738 N N . LYS A 1 92 ? 3.649 -11.020 -11.327 1.00 74.94 92 LYS A N 1
ATOM 739 C CA . LYS A 1 92 ? 3.557 -9.667 -10.761 1.00 74.94 92 LYS A CA 1
ATOM 740 C C . LYS A 1 92 ? 2.102 -9.334 -10.442 1.00 74.94 92 LYS A C 1
ATOM 742 O O . LYS A 1 92 ? 1.828 -8.943 -9.314 1.00 74.94 92 LYS A O 1
ATOM 747 N N . LYS A 1 93 ? 1.189 -9.560 -11.390 1.00 66.62 93 LYS A N 1
ATOM 748 C CA . LYS A 1 93 ? -0.262 -9.410 -11.199 1.00 66.62 93 LYS A CA 1
ATOM 749 C C . LYS A 1 93 ? -0.751 -10.279 -10.034 1.00 66.62 93 LYS A C 1
ATOM 751 O O . LYS A 1 93 ? -1.458 -9.790 -9.166 1.00 66.62 93 LYS A O 1
ATOM 756 N N . ALA A 1 94 ? -0.265 -11.516 -9.946 1.00 61.03 94 ALA A N 1
ATOM 757 C CA . ALA A 1 94 ? -0.561 -12.457 -8.869 1.00 61.03 94 ALA A CA 1
ATOM 758 C C . ALA A 1 94 ? 0.236 -12.226 -7.564 1.00 61.03 94 ALA A C 1
ATOM 760 O O . ALA A 1 94 ? 0.171 -13.046 -6.654 1.00 61.03 94 ALA A O 1
ATOM 761 N N . ARG A 1 95 ? 1.045 -11.167 -7.456 1.00 56.44 95 ARG A N 1
ATOM 762 C CA . ARG A 1 95 ? 1.754 -10.782 -6.219 1.00 56.44 95 ARG A CA 1
ATOM 763 C C . ARG A 1 95 ? 1.439 -9.353 -5.807 1.00 56.44 95 ARG A C 1
ATOM 765 O O . ARG A 1 95 ? 2.182 -8.772 -5.017 1.00 56.44 95 ARG A O 1
ATOM 772 N N . ASN A 1 96 ? 0.388 -8.747 -6.344 1.00 53.06 96 ASN A N 1
ATOM 773 C CA . ASN A 1 96 ? -0.018 -7.418 -5.921 1.00 53.06 96 ASN A CA 1
ATOM 774 C C . ASN A 1 96 ? -0.662 -7.508 -4.525 1.00 53.06 96 ASN A C 1
ATOM 776 O O . ASN A 1 96 ? -1.861 -7.360 -4.358 1.00 53.06 96 ASN A O 1
ATOM 780 N N . PHE A 1 97 ? 0.178 -7.668 -3.494 1.00 49.22 97 PHE A N 1
ATOM 781 C CA . PHE A 1 97 ? -0.182 -7.673 -2.068 1.00 49.22 97 PHE A CA 1
ATOM 782 C C . PHE A 1 97 ? -0.914 -6.400 -1.607 1.00 49.22 97 PHE A C 1
ATOM 784 O O . PHE A 1 97 ? -1.434 -6.355 -0.499 1.00 49.22 97 PHE A O 1
ATOM 791 N N . HIS A 1 98 ? -0.920 -5.359 -2.442 1.00 48.59 98 HIS A N 1
ATOM 792 C CA . HIS A 1 98 ? -1.534 -4.062 -2.167 1.00 48.59 98 HIS A CA 1
ATOM 793 C C . HIS A 1 98 ? -2.956 -3.938 -2.729 1.00 48.59 98 HIS A C 1
ATOM 795 O O . HIS A 1 98 ? -3.632 -2.962 -2.420 1.00 48.59 98 HIS A O 1
ATOM 801 N N . GLN A 1 99 ? -3.396 -4.896 -3.554 1.00 49.12 99 GLN A N 1
ATOM 802 C CA . GLN A 1 99 ? -4.785 -5.018 -3.975 1.00 49.12 99 GLN A CA 1
ATOM 803 C C . GLN A 1 99 ? -5.342 -6.339 -3.450 1.00 49.12 99 GLN A C 1
ATOM 805 O O . GLN A 1 99 ? -4.859 -7.407 -3.853 1.00 49.12 99 GLN A O 1
ATOM 810 N N . PRO A 1 100 ? -6.346 -6.294 -2.565 1.00 46.62 100 PRO A N 1
ATOM 811 C CA . PRO A 1 100 ? -6.977 -7.517 -2.114 1.00 46.62 100 PRO A CA 1
ATOM 812 C C . PRO A 1 100 ? -7.533 -8.325 -3.293 1.00 46.62 100 PRO A C 1
ATOM 814 O O . PRO A 1 100 ? -8.051 -7.767 -4.257 1.00 46.62 100 PRO A O 1
ATOM 817 N N . GLY A 1 101 ? -7.358 -9.650 -3.236 1.00 48.56 101 GLY A N 1
ATOM 818 C CA . GLY A 1 101 ? -7.807 -10.610 -4.258 1.00 48.56 101 GLY A CA 1
ATOM 819 C C . GLY A 1 101 ? -6.917 -10.774 -5.489 1.00 48.56 101 GLY A C 1
ATOM 820 O O . GLY A 1 101 ? -7.221 -11.617 -6.328 1.00 48.56 101 GLY A O 1
ATOM 821 N N . SER A 1 102 ? -5.806 -10.039 -5.610 1.00 44.47 102 SER A N 1
ATOM 822 C CA . SER A 1 102 ? -4.849 -10.241 -6.707 1.00 44.47 102 SER A CA 1
ATOM 823 C C . SER A 1 102 ? -3.630 -11.054 -6.252 1.00 44.47 102 SER A C 1
ATOM 825 O O . SER A 1 102 ? -2.621 -10.526 -5.782 1.00 44.47 102 SER A O 1
ATOM 827 N N . GLY A 1 103 ? -3.731 -12.382 -6.383 1.00 42.72 103 GLY A N 1
ATOM 828 C CA . GLY A 1 103 ? -2.626 -13.304 -6.120 1.00 42.72 103 GLY A CA 1
ATOM 829 C C . GLY A 1 103 ? -2.910 -14.491 -5.216 1.00 42.72 103 GLY A C 1
ATOM 830 O O . GLY A 1 103 ? -3.934 -14.551 -4.552 1.00 42.72 103 GLY A O 1
ATOM 831 N N . ALA A 1 104 ? -1.947 -15.415 -5.141 1.00 37.94 104 ALA A N 1
ATOM 832 C CA . ALA A 1 104 ? -1.977 -16.627 -4.308 1.00 37.94 104 ALA A CA 1
ATOM 833 C C . ALA A 1 104 ? -1.885 -16.355 -2.784 1.00 37.94 104 ALA A C 1
ATOM 835 O O . ALA A 1 104 ? -1.420 -17.196 -2.014 1.00 37.94 104 ALA A O 1
ATOM 836 N N . ALA A 1 105 ? -2.276 -15.163 -2.327 1.00 44.41 105 ALA A N 1
ATOM 837 C CA . ALA A 1 105 ? -2.314 -14.812 -0.917 1.00 44.41 105 ALA A CA 1
ATOM 838 C C . ALA A 1 105 ? -3.628 -15.315 -0.300 1.00 44.41 105 ALA A C 1
ATOM 840 O O . ALA A 1 105 ? -4.634 -14.618 -0.274 1.00 44.41 105 ALA A O 1
ATOM 841 N N . VAL A 1 106 ? -3.574 -16.533 0.241 1.00 49.59 106 VAL A N 1
ATOM 842 C CA . VAL A 1 106 ? -4.634 -17.220 1.011 1.00 49.59 106 VAL A CA 1
ATOM 843 C C . VAL A 1 106 ? -5.038 -16.462 2.296 1.00 49.59 106 VAL A C 1
ATOM 845 O O . VAL A 1 106 ? -6.008 -16.820 2.953 1.00 49.59 106 VAL A O 1
ATOM 848 N N . ARG A 1 107 ? -4.322 -15.395 2.678 1.00 56.44 107 ARG A N 1
ATOM 849 C CA . ARG A 1 107 ? -4.605 -14.590 3.877 1.00 56.44 107 ARG A CA 1
ATOM 850 C C . ARG A 1 107 ? -4.861 -13.142 3.490 1.00 56.44 107 ARG A C 1
ATOM 852 O O . ARG A 1 107 ? -3.925 -12.362 3.324 1.00 56.44 107 ARG A O 1
ATOM 859 N N . MET A 1 108 ? -6.136 -12.813 3.327 1.00 63.97 108 MET A N 1
ATOM 860 C CA . MET A 1 108 ? -6.606 -11.442 3.200 1.00 63.97 108 MET A CA 1
ATOM 861 C C . MET A 1 108 ? -6.957 -10.905 4.593 1.00 63.97 108 MET A C 1
ATOM 863 O O . MET A 1 108 ? -7.597 -11.611 5.365 1.00 63.97 108 MET A O 1
ATOM 867 N N . TYR A 1 109 ? -6.553 -9.668 4.898 1.00 75.94 109 TYR A N 1
ATOM 868 C CA . TYR A 1 109 ? -6.991 -8.948 6.100 1.00 75.94 109 TYR A CA 1
ATOM 869 C C . TYR A 1 109 ? -7.911 -7.782 5.696 1.00 75.94 109 TYR A C 1
ATOM 871 O O . TYR A 1 109 ? -7.593 -7.122 4.698 1.00 75.94 109 TYR A O 1
ATOM 879 N N . PRO A 1 110 ? -9.004 -7.498 6.437 1.00 70.81 110 PRO A N 1
ATOM 880 C CA . PRO A 1 110 ? -10.100 -6.624 5.983 1.00 70.81 110 PRO A CA 1
ATOM 881 C C . PRO A 1 110 ? -9.685 -5.209 5.575 1.00 70.81 110 PRO A C 1
ATOM 883 O O . PRO A 1 110 ? -10.312 -4.607 4.714 1.00 70.81 110 PRO A O 1
ATOM 886 N N . PHE A 1 111 ? -8.598 -4.682 6.143 1.00 84.88 111 PHE A N 1
ATOM 887 C CA . PHE A 1 111 ? -8.167 -3.296 5.924 1.00 84.88 111 PHE A CA 1
ATOM 888 C C . PHE A 1 111 ? -6.774 -3.181 5.284 1.00 84.88 111 PHE A C 1
ATOM 890 O O . PHE A 1 111 ? -6.160 -2.108 5.275 1.00 84.88 111 PHE A O 1
ATOM 897 N N . SER A 1 112 ? -6.259 -4.280 4.718 1.00 79.62 112 SER A N 1
ATOM 898 C CA . SER A 1 112 ? -4.990 -4.276 3.976 1.00 79.62 112 SER A CA 1
ATOM 899 C C . SER A 1 112 ? -5.053 -3.301 2.799 1.00 79.62 112 SER A C 1
ATOM 901 O O . SER A 1 112 ? -5.981 -3.356 2.005 1.00 79.62 112 SER A O 1
ATOM 903 N N . GLY A 1 113 ? -4.076 -2.399 2.669 1.00 77.38 113 GLY A N 1
ATOM 904 C CA . GLY A 1 113 ? -4.095 -1.338 1.648 1.00 77.38 113 GLY A CA 1
ATOM 905 C C . GLY A 1 113 ? -4.668 0.005 2.129 1.00 77.38 113 GLY A C 1
ATOM 906 O O . GLY A 1 113 ? -4.213 1.056 1.658 1.00 77.38 113 GLY A O 1
ATOM 907 N N . LEU A 1 114 ? -5.601 -0.012 3.093 1.00 84.12 114 LEU A N 1
ATOM 908 C CA . LEU A 1 114 ? -6.178 1.194 3.714 1.00 84.12 114 LEU A CA 1
ATOM 909 C C . LEU A 1 114 ? -5.303 1.718 4.856 1.00 84.12 114 LEU A C 1
ATOM 911 O O . LEU A 1 114 ? -5.145 2.929 4.999 1.00 84.12 114 LEU A O 1
ATOM 915 N N . ILE A 1 115 ? -4.676 0.825 5.626 1.00 90.56 115 ILE A N 1
ATOM 916 C CA . ILE A 1 115 ? -3.743 1.200 6.696 1.00 90.56 115 ILE A CA 1
ATOM 917 C C . ILE A 1 115 ? -2.404 1.641 6.086 1.00 90.56 115 ILE A C 1
ATOM 919 O O . ILE A 1 115 ? -1.744 0.886 5.358 1.00 90.56 115 ILE A O 1
ATOM 923 N N . ARG A 1 116 ? -1.991 2.878 6.374 1.00 88.00 116 ARG A N 1
ATOM 924 C CA . ARG A 1 116 ? -0.808 3.532 5.797 1.00 88.00 116 ARG A CA 1
ATOM 925 C C . ARG A 1 116 ? 0.026 4.234 6.860 1.00 88.00 116 ARG A C 1
ATOM 927 O O . ARG A 1 116 ? -0.474 4.707 7.871 1.00 88.00 116 ARG A O 1
ATOM 934 N N . CYS A 1 117 ? 1.326 4.331 6.615 1.00 85.31 117 CYS A N 1
ATOM 935 C CA . CYS A 1 117 ? 2.227 5.101 7.466 1.00 85.31 117 CYS A CA 1
ATOM 936 C C . CYS A 1 117 ? 2.021 6.604 7.238 1.00 85.31 117 CYS A C 1
ATOM 938 O O . CYS A 1 117 ? 2.128 7.054 6.099 1.00 85.31 117 CYS A O 1
ATOM 940 N N . SER A 1 118 ? 1.815 7.395 8.296 1.00 85.56 118 SER A N 1
ATOM 941 C CA . SER A 1 118 ? 1.635 8.849 8.140 1.00 85.56 118 SER A CA 1
ATOM 942 C C . SER A 1 118 ? 2.904 9.591 7.699 1.00 85.56 118 SER A C 1
ATOM 944 O O . SER A 1 118 ? 2.813 10.668 7.129 1.00 85.56 118 SER A O 1
ATOM 946 N N . LEU A 1 119 ? 4.095 9.016 7.922 1.00 79.81 119 LEU A N 1
ATOM 947 C CA . LEU A 1 119 ? 5.369 9.648 7.552 1.00 79.81 119 LEU A CA 1
ATOM 948 C C . LEU A 1 119 ? 5.703 9.493 6.067 1.00 79.81 119 LEU A C 1
ATOM 950 O O . LEU A 1 119 ? 6.131 10.445 5.431 1.00 79.81 119 LEU A O 1
ATOM 954 N N . CYS A 1 120 ? 5.569 8.279 5.528 1.00 73.19 120 CYS A N 1
ATOM 955 C CA . CYS A 1 120 ? 5.988 7.970 4.156 1.00 73.19 120 CYS A CA 1
ATOM 956 C C . CYS A 1 120 ? 4.823 7.646 3.212 1.00 73.19 120 CYS A C 1
ATOM 958 O O . CYS A 1 120 ? 5.056 7.330 2.048 1.00 73.19 120 CYS A O 1
ATOM 960 N N . GLY A 1 121 ? 3.582 7.620 3.706 1.00 75.62 121 GLY A N 1
ATOM 961 C CA . GLY A 1 121 ? 2.378 7.319 2.922 1.00 75.62 121 GLY A CA 1
ATOM 962 C C . GLY A 1 121 ? 2.279 5.881 2.395 1.00 75.62 121 GLY A C 1
ATOM 963 O O . GLY A 1 121 ? 1.295 5.530 1.742 1.00 75.62 121 GLY A O 1
ATOM 964 N N . THR A 1 122 ? 3.278 5.032 2.661 1.00 75.81 122 THR A N 1
ATOM 965 C CA . THR A 1 122 ? 3.311 3.645 2.179 1.00 75.81 122 THR A CA 1
ATOM 966 C C . THR A 1 122 ? 2.299 2.796 2.945 1.00 75.81 122 THR A C 1
ATOM 968 O O . THR A 1 122 ? 2.150 2.945 4.162 1.00 75.81 122 THR A O 1
ATOM 971 N N . SER A 1 123 ? 1.610 1.894 2.241 1.00 82.88 123 SER A N 1
ATOM 972 C CA . SER A 1 123 ? 0.700 0.940 2.877 1.00 82.88 123 SER A CA 1
ATOM 973 C C . SER A 1 123 ? 1.462 -0.017 3.787 1.00 82.88 123 SER A C 1
ATOM 975 O O . SER A 1 123 ? 2.526 -0.526 3.431 1.00 82.88 123 SER A O 1
ATOM 977 N N . MET A 1 124 ? 0.932 -0.213 4.990 1.00 85.12 124 MET A N 1
ATOM 978 C CA . MET A 1 124 ? 1.532 -1.098 5.975 1.00 85.12 124 MET A CA 1
ATOM 979 C C . MET A 1 124 ? 1.152 -2.545 5.672 1.00 85.12 124 MET A C 1
ATOM 981 O O . MET A 1 124 ? 0.022 -2.841 5.292 1.00 85.12 124 MET A O 1
ATOM 985 N N . ILE A 1 125 ? 2.103 -3.453 5.865 1.00 84.06 125 ILE A N 1
ATOM 986 C CA . ILE A 1 125 ? 1.936 -4.877 5.573 1.00 84.06 125 ILE A CA 1
ATOM 987 C C . ILE A 1 125 ? 1.662 -5.613 6.882 1.00 84.06 125 ILE A C 1
ATOM 989 O O . ILE A 1 125 ? 2.360 -5.389 7.873 1.00 84.06 125 ILE A O 1
ATOM 993 N N . HIS A 1 126 ? 0.670 -6.503 6.883 1.00 86.06 126 HIS A N 1
ATOM 994 C CA . HIS A 1 126 ? 0.397 -7.378 8.023 1.00 86.06 126 HIS A CA 1
ATOM 995 C C . HIS A 1 126 ? 1.477 -8.462 8.141 1.00 86.06 126 HIS A C 1
ATOM 997 O O . HIS A 1 126 ? 1.744 -9.201 7.190 1.00 86.06 126 HIS A O 1
ATOM 1003 N N . ARG A 1 127 ? 2.129 -8.548 9.303 1.00 82.88 127 ARG A N 1
ATOM 1004 C CA . ARG A 1 127 ? 3.164 -9.536 9.615 1.00 82.88 127 ARG A CA 1
ATOM 1005 C C . ARG A 1 127 ? 3.119 -9.889 11.099 1.00 82.88 127 ARG A C 1
ATOM 1007 O O . ARG A 1 127 ? 3.425 -9.055 11.938 1.00 82.88 127 ARG A O 1
ATOM 1014 N N . GLY A 1 128 ? 2.787 -11.136 11.433 1.00 81.12 128 GLY A N 1
ATOM 1015 C CA . GLY A 1 128 ? 2.915 -11.647 12.808 1.00 81.12 128 GLY A CA 1
ATOM 1016 C C . GLY A 1 128 ? 2.078 -10.896 13.853 1.00 81.12 128 GLY A C 1
ATOM 1017 O O . GLY A 1 128 ? 2.554 -10.670 14.959 1.00 81.12 128 GLY A O 1
ATOM 1018 N N . GLY A 1 129 ? 0.859 -10.474 13.498 1.00 88.50 129 GLY A N 1
ATOM 1019 C CA . GLY A 1 129 ? -0.045 -9.760 14.414 1.00 88.50 129 GLY A CA 1
ATOM 1020 C C . GLY A 1 129 ? 0.221 -8.255 14.528 1.00 88.50 129 GLY A C 1
ATOM 1021 O O . GLY A 1 129 ? -0.343 -7.589 15.397 1.00 88.50 129 GLY A O 1
ATOM 1022 N N . VAL A 1 130 ? 1.070 -7.697 13.662 1.00 91.19 130 VAL A N 1
ATOM 1023 C CA . VAL A 1 130 ? 1.272 -6.251 13.527 1.00 91.19 130 VAL A CA 1
ATOM 1024 C C . VAL A 1 130 ? 1.140 -5.821 12.070 1.00 91.19 130 VAL A C 1
ATOM 1026 O O . VAL A 1 130 ? 1.537 -6.547 11.163 1.00 91.19 130 VAL A O 1
ATOM 1029 N N . TYR A 1 131 ? 0.635 -4.615 11.838 1.00 91.88 131 TYR A N 1
ATOM 1030 C CA . TYR A 1 131 ? 0.885 -3.894 10.596 1.00 91.88 131 TYR A CA 1
ATOM 1031 C C . TYR A 1 131 ? 2.222 -3.178 10.727 1.00 91.88 131 TYR A C 1
ATOM 1033 O O . TYR A 1 131 ? 2.444 -2.450 11.698 1.00 91.88 131 TYR A O 1
ATOM 1041 N N . GLN A 1 132 ? 3.114 -3.371 9.758 1.00 91.06 132 GLN A N 1
ATOM 1042 C CA . GLN A 1 132 ? 4.447 -2.779 9.749 1.00 91.06 132 GLN A CA 1
ATOM 1043 C C . GLN A 1 132 ? 4.676 -1.963 8.476 1.00 91.06 132 GLN A C 1
ATOM 1045 O O . GLN A 1 132 ? 4.398 -2.407 7.361 1.00 91.06 132 GLN A O 1
ATOM 1050 N N . CYS A 1 133 ? 5.230 -0.765 8.646 1.00 86.06 133 CYS A N 1
ATOM 1051 C CA . CYS A 1 133 ? 5.816 -0.019 7.549 1.00 86.06 133 CYS A CA 1
ATOM 1052 C C . CYS A 1 133 ? 7.146 -0.680 7.168 1.00 86.06 133 CYS A C 1
ATOM 1054 O O . CYS A 1 133 ? 8.059 -0.769 7.984 1.00 86.06 133 CYS A O 1
ATOM 1056 N N . LEU A 1 134 ? 7.245 -1.158 5.930 1.00 76.94 134 LEU A N 1
ATOM 1057 C CA . LEU A 1 134 ? 8.447 -1.783 5.386 1.00 76.94 134 LEU A CA 1
ATOM 1058 C C . LEU A 1 134 ? 8.995 -0.886 4.278 1.00 76.94 134 LEU A C 1
ATOM 1060 O O . LEU A 1 134 ? 8.620 -1.018 3.115 1.00 76.94 134 LEU A O 1
ATOM 1064 N N . GLN A 1 135 ? 9.861 0.059 4.644 1.00 68.31 135 GLN A N 1
ATOM 1065 C CA . GLN A 1 135 ? 10.664 0.767 3.650 1.00 68.31 135 GLN A CA 1
ATOM 1066 C C . GLN A 1 135 ? 11.887 -0.094 3.301 1.00 68.31 135 GLN A C 1
ATOM 1068 O O . GLN A 1 135 ? 12.614 -0.496 4.207 1.00 68.31 135 GLN A O 1
ATOM 1073 N N . PRO A 1 136 ? 12.135 -0.394 2.014 1.00 57.28 136 PRO A N 1
ATOM 1074 C CA . PRO A 1 136 ? 13.259 -1.234 1.598 1.00 57.28 136 PRO A CA 1
ATOM 1075 C C . PRO A 1 136 ? 14.620 -0.522 1.691 1.00 57.28 136 PRO A C 1
ATOM 1077 O O . PRO A 1 136 ? 15.642 -1.116 1.357 1.00 57.28 136 PRO A O 1
ATOM 1080 N N . THR A 1 137 ? 14.647 0.747 2.102 1.00 58.97 137 THR A N 1
ATOM 1081 C CA . THR A 1 137 ? 15.864 1.545 2.263 1.00 58.97 137 THR A CA 1
ATOM 1082 C C . THR A 1 137 ? 16.517 1.305 3.634 1.00 58.97 137 THR A C 1
ATOM 1084 O O . THR A 1 137 ? 15.808 1.211 4.640 1.00 58.97 137 THR A O 1
ATOM 1087 N N . PRO A 1 138 ? 17.862 1.230 3.722 1.00 49.78 138 PRO A N 1
ATOM 1088 C CA . PRO A 1 138 ? 18.572 1.256 5.004 1.00 49.78 138 PRO A CA 1
ATOM 1089 C C . PRO A 1 138 ? 18.188 2.504 5.816 1.00 49.78 138 PRO A C 1
ATO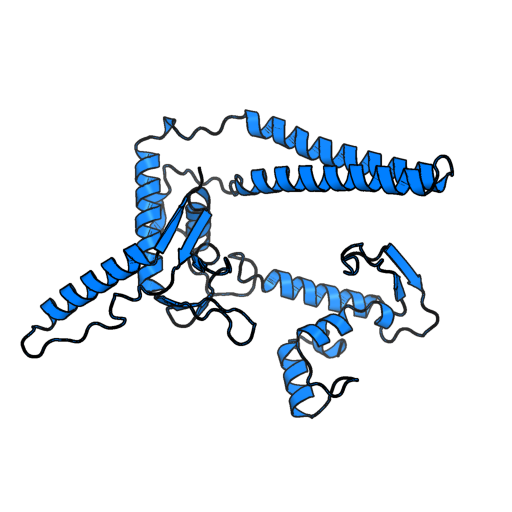M 1091 O O . PRO A 1 138 ? 18.136 3.598 5.262 1.00 49.78 138 PRO A O 1
ATOM 1094 N N . GLY A 1 139 ? 17.867 2.343 7.106 1.00 61.75 139 GLY A N 1
ATOM 1095 C CA . GLY A 1 139 ? 17.327 3.430 7.944 1.00 61.75 139 GLY A CA 1
ATOM 1096 C C . GLY A 1 139 ? 15.857 3.784 7.664 1.00 61.75 139 GLY A C 1
ATOM 1097 O O . GLY A 1 139 ? 15.359 4.802 8.140 1.00 61.75 139 GLY A O 1
ATOM 1098 N N . GLY A 1 140 ? 15.159 2.960 6.880 1.00 67.75 140 GLY A N 1
ATOM 1099 C CA . GLY A 1 140 ? 13.759 3.150 6.531 1.00 67.75 140 GLY A CA 1
ATOM 1100 C C . GLY A 1 140 ? 12.807 3.138 7.733 1.00 67.75 140 GLY A C 1
ATOM 1101 O O . GLY A 1 140 ? 13.125 2.661 8.820 1.00 67.75 140 GLY A O 1
ATOM 1102 N N . CYS A 1 141 ? 11.598 3.663 7.529 1.00 77.88 141 CYS A N 1
ATOM 1103 C CA . CYS A 1 141 ? 10.584 3.758 8.576 1.00 77.88 141 CYS A CA 1
ATOM 1104 C C . CYS A 1 141 ? 10.208 2.373 9.134 1.00 77.88 141 CYS A C 1
ATOM 1106 O O . CYS A 1 141 ? 9.780 1.507 8.376 1.00 77.88 141 CYS A O 1
ATOM 1108 N N . THR A 1 142 ? 10.309 2.203 10.457 1.00 80.62 142 THR A N 1
ATOM 1109 C CA . THR A 1 142 ? 10.032 0.953 11.196 1.00 80.62 142 THR A CA 1
ATOM 1110 C C . THR A 1 142 ? 8.728 0.993 11.998 1.00 80.62 142 THR A C 1
ATOM 1112 O O . THR A 1 142 ? 8.496 0.147 12.865 1.00 80.62 142 THR A O 1
ATOM 1115 N N . ARG A 1 143 ? 7.856 1.976 11.730 1.00 89.25 143 ARG A N 1
ATOM 1116 C CA . ARG A 1 143 ? 6.587 2.129 12.453 1.00 89.25 143 ARG A CA 1
ATOM 1117 C C . ARG A 1 143 ? 5.757 0.856 12.359 1.00 89.25 143 ARG A C 1
ATOM 1119 O O . ARG A 1 143 ? 5.593 0.281 11.282 1.00 89.25 143 ARG A O 1
ATOM 1126 N N . SER A 1 144 ? 5.205 0.455 13.495 1.00 92.31 144 SER A N 1
ATOM 1127 C CA . SER A 1 144 ? 4.314 -0.691 13.599 1.00 92.31 144 SER A CA 1
ATOM 1128 C C . SER A 1 144 ? 3.152 -0.408 14.544 1.00 92.31 144 SER A C 1
ATOM 1130 O O . SER A 1 144 ? 3.209 0.489 15.395 1.00 92.31 144 SER A O 1
ATOM 1132 N N . ILE A 1 145 ? 2.071 -1.153 14.355 1.00 93.19 145 ILE A N 1
ATOM 1133 C CA 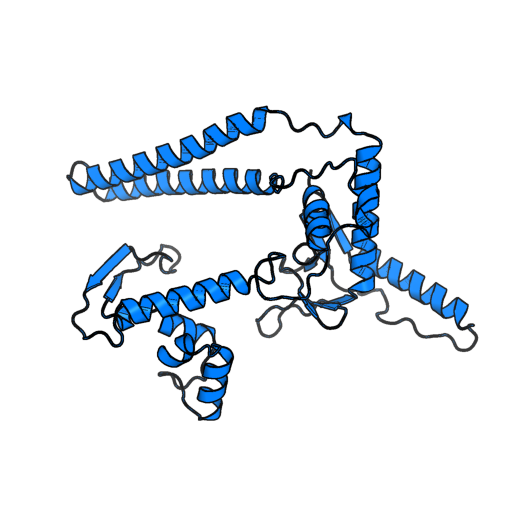. ILE A 1 145 ? 0.871 -1.116 15.188 1.00 93.19 145 ILE A CA 1
ATOM 1134 C C . ILE A 1 145 ? 0.265 -2.518 15.248 1.00 93.19 145 ILE A C 1
ATOM 1136 O O . ILE A 1 145 ? 0.363 -3.277 14.285 1.00 93.19 145 ILE A O 1
ATOM 1140 N N . ARG A 1 146 ? -0.318 -2.894 16.386 1.00 92.50 146 ARG A N 1
ATOM 1141 C CA . ARG A 1 146 ? -0.908 -4.226 16.580 1.00 92.50 146 ARG A CA 1
ATOM 1142 C C . ARG A 1 146 ? -2.154 -4.388 15.727 1.00 92.50 146 ARG A C 1
ATOM 1144 O O . ARG A 1 146 ? -3.020 -3.521 15.762 1.00 92.50 146 ARG A O 1
ATOM 1151 N N . SER A 1 147 ? -2.241 -5.498 14.995 1.00 92.06 147 SER A N 1
ATOM 1152 C CA . SER A 1 147 ? -3.324 -5.734 14.039 1.00 92.06 147 SER A CA 1
ATOM 1153 C C . SER A 1 147 ? -4.676 -5.819 14.733 1.00 92.06 147 SER A C 1
ATOM 1155 O O . SER A 1 147 ? -5.570 -5.081 14.359 1.00 92.06 147 SER A O 1
ATOM 1157 N N . ALA A 1 148 ? -4.792 -6.605 15.806 1.00 90.75 148 ALA A N 1
ATOM 1158 C CA . ALA A 1 148 ? -6.056 -6.776 16.527 1.00 90.75 148 ALA A CA 1
ATOM 1159 C C . ALA A 1 148 ? -6.623 -5.451 17.069 1.00 90.75 148 ALA A C 1
ATOM 1161 O O . ALA A 1 148 ? -7.830 -5.240 17.084 1.00 90.75 148 ALA A O 1
ATOM 1162 N N . GLU A 1 149 ? -5.745 -4.544 17.504 1.00 91.56 149 GLU A N 1
ATOM 1163 C CA . GLU A 1 149 ? -6.138 -3.252 18.064 1.00 91.56 149 GLU A CA 1
ATOM 1164 C C . GLU A 1 149 ? -6.596 -2.273 16.970 1.00 91.56 149 GLU A C 1
ATOM 1166 O O . GLU A 1 149 ? -7.648 -1.653 17.115 1.00 91.56 149 GLU A O 1
ATOM 1171 N N . ILE A 1 150 ? -5.840 -2.152 15.868 1.00 93.62 150 ILE A N 1
ATOM 1172 C CA . ILE A 1 150 ? -6.211 -1.254 14.764 1.00 93.62 150 ILE A CA 1
ATOM 1173 C C . ILE A 1 150 ? -7.382 -1.796 13.943 1.00 93.62 150 ILE A C 1
ATOM 1175 O O . ILE A 1 150 ? -8.230 -1.013 13.543 1.00 93.62 150 ILE A O 1
ATOM 1179 N N . GLU A 1 151 ? -7.463 -3.106 13.706 1.00 93.12 151 GLU A N 1
ATOM 1180 C CA . GLU A 1 151 ? -8.557 -3.712 12.938 1.00 93.12 151 GLU A CA 1
ATOM 1181 C C . GLU A 1 151 ? -9.888 -3.488 13.645 1.00 93.12 151 GLU A C 1
ATOM 1183 O O . GLU A 1 151 ? -10.802 -2.955 13.027 1.00 93.12 151 GLU A O 1
ATOM 1188 N N . ARG A 1 152 ? -9.953 -3.758 14.954 1.00 92.94 152 ARG A N 1
ATOM 1189 C CA . ARG A 1 152 ? -11.150 -3.487 15.755 1.00 92.94 152 ARG A CA 1
ATOM 1190 C C . ARG A 1 152 ? -11.545 -2.009 15.724 1.00 92.94 152 ARG A C 1
ATOM 1192 O O . ARG A 1 152 ? -12.708 -1.697 15.514 1.00 92.94 152 ARG A O 1
ATOM 1199 N N . LEU A 1 153 ? -10.582 -1.099 15.890 1.00 94.44 153 LEU A N 1
ATOM 1200 C CA . LEU A 1 153 ? -10.851 0.342 15.863 1.00 94.44 153 LEU A CA 1
ATOM 1201 C C . LEU A 1 153 ? -11.383 0.805 14.497 1.00 94.44 153 LEU A C 1
ATOM 1203 O O . LEU A 1 153 ? -12.295 1.626 14.432 1.00 94.44 153 LEU A O 1
ATOM 1207 N N . VAL A 1 154 ? -10.805 0.298 13.404 1.00 93.88 154 VAL A N 1
ATOM 1208 C CA . VAL A 1 154 ? -11.237 0.641 12.043 1.00 93.88 154 VAL A CA 1
ATOM 1209 C C . VAL A 1 154 ? -12.620 0.070 11.754 1.00 93.88 154 VAL A C 1
ATOM 1211 O O . VAL A 1 154 ? -13.456 0.775 11.199 1.00 93.88 154 VAL A O 1
ATOM 1214 N N . GLU A 1 155 ? -12.877 -1.167 12.165 1.00 94.19 155 GLU A N 1
ATOM 1215 C CA . GLU A 1 155 ? -14.177 -1.818 12.032 1.00 94.19 155 GLU A CA 1
ATOM 1216 C C . GLU A 1 155 ? -15.278 -1.076 12.797 1.00 94.19 155 GLU A C 1
ATOM 1218 O O . GLU A 1 155 ? -16.297 -0.723 12.204 1.00 94.19 155 GLU A O 1
ATOM 1223 N N . GLU A 1 156 ? -15.048 -0.752 14.074 1.00 94.12 156 GLU A N 1
ATOM 1224 C CA . GLU A 1 156 ? -15.980 0.027 14.899 1.00 94.12 156 GLU A CA 1
ATOM 1225 C C . GLU A 1 156 ? -16.299 1.387 14.251 1.00 94.12 156 GLU A C 1
ATOM 1227 O O . GLU A 1 156 ? -17.469 1.767 14.154 1.00 94.12 156 GLU A O 1
ATOM 1232 N N . ALA A 1 157 ? -15.281 2.098 13.750 1.00 93.19 157 ALA A N 1
ATOM 1233 C CA . ALA A 1 157 ? -15.457 3.391 13.093 1.00 93.19 157 ALA A CA 1
ATOM 1234 C C . ALA A 1 157 ? -16.244 3.277 11.775 1.00 93.19 157 A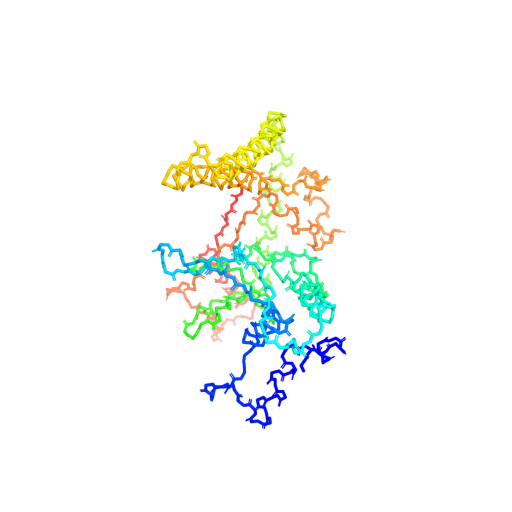LA A C 1
ATOM 1236 O O . ALA A 1 157 ? -17.194 4.026 11.557 1.00 93.19 157 ALA A O 1
ATOM 1237 N N . VAL A 1 158 ? -15.889 2.318 10.914 1.00 91.50 158 VAL A N 1
ATOM 1238 C CA . VAL A 1 158 ? -16.565 2.071 9.628 1.00 91.50 158 VAL A CA 1
ATOM 1239 C C . VAL A 1 158 ? -18.036 1.714 9.846 1.00 91.50 158 VAL A C 1
ATOM 1241 O O . VAL A 1 158 ? -18.916 2.288 9.201 1.00 91.50 158 VAL A O 1
ATOM 1244 N N . LEU A 1 159 ? -18.324 0.814 10.788 1.00 92.62 159 LEU A N 1
ATOM 1245 C CA . LEU A 1 159 ? -19.691 0.416 11.122 1.00 92.62 159 LEU A CA 1
ATOM 1246 C C . LEU A 1 159 ? -20.502 1.566 11.721 1.00 92.62 159 LEU A C 1
ATOM 1248 O O . LEU A 1 159 ? -21.683 1.706 11.401 1.00 92.62 159 LEU A O 1
ATOM 1252 N N . ALA A 1 160 ? -19.894 2.404 12.565 1.00 91.44 160 ALA A N 1
ATOM 1253 C CA . ALA A 1 160 ? -20.553 3.592 13.100 1.00 91.44 160 ALA A CA 1
ATOM 1254 C C . ALA A 1 160 ? -20.952 4.569 11.982 1.00 91.44 160 ALA A C 1
ATOM 1256 O O . ALA A 1 160 ? -22.082 5.060 11.975 1.00 91.44 160 ALA A O 1
ATOM 1257 N N . THR A 1 161 ? -20.074 4.798 11.003 1.00 88.69 161 THR A N 1
ATOM 1258 C CA . THR A 1 161 ? -20.370 5.656 9.849 1.00 88.69 161 THR A CA 1
ATOM 1259 C C . THR A 1 161 ? -21.484 5.077 8.977 1.00 88.69 161 THR A C 1
ATOM 1261 O O . THR A 1 161 ? -22.413 5.801 8.623 1.00 88.69 161 THR A O 1
ATOM 1264 N N . PHE A 1 162 ? -21.471 3.771 8.685 1.00 88.19 162 PHE A N 1
ATOM 1265 C CA . PHE A 1 162 ? -22.568 3.142 7.938 1.00 88.19 162 PHE A CA 1
ATOM 1266 C C . PHE A 1 162 ? -23.906 3.225 8.675 1.00 88.19 162 PHE A C 1
ATOM 1268 O O . PHE A 1 162 ? -24.911 3.554 8.055 1.00 88.19 162 PHE A O 1
ATOM 1275 N N . LYS A 1 163 ? -23.928 3.043 10.002 1.00 88.75 163 LYS A N 1
ATOM 1276 C CA . LYS A 1 163 ? -25.147 3.253 10.803 1.00 88.75 163 LYS A CA 1
ATOM 1277 C C . LYS A 1 163 ? -25.680 4.682 10.669 1.00 88.75 163 LYS A C 1
ATOM 1279 O O . LYS A 1 163 ? -26.885 4.865 10.531 1.00 88.75 163 LYS A O 1
ATOM 1284 N N . GLN A 1 164 ? -24.809 5.693 10.665 1.00 83.50 164 GLN A N 1
ATOM 1285 C CA . GLN A 1 164 ? -25.226 7.082 10.434 1.00 83.50 164 GLN A CA 1
ATOM 1286 C C . GLN A 1 164 ? -25.803 7.292 9.026 1.00 83.50 164 GLN A C 1
ATOM 1288 O O . GLN A 1 164 ? -26.798 8.001 8.879 1.00 83.50 164 GLN A O 1
ATOM 1293 N N . ILE A 1 165 ? -25.225 6.650 8.006 1.00 80.94 165 ILE A N 1
ATOM 1294 C CA . ILE A 1 165 ? -25.732 6.689 6.626 1.00 80.94 165 ILE A CA 1
ATOM 1295 C C . ILE A 1 165 ? -27.123 6.046 6.539 1.00 80.94 165 ILE A C 1
ATOM 1297 O O . ILE A 1 165 ? -28.023 6.636 5.943 1.00 80.94 165 ILE A O 1
ATOM 1301 N N . THR A 1 166 ? -27.334 4.894 7.184 1.00 81.06 166 THR A N 1
ATOM 1302 C CA . THR A 1 166 ? -28.647 4.230 7.255 1.00 81.06 166 THR A CA 1
ATOM 1303 C C . THR A 1 166 ? -29.705 5.122 7.914 1.00 81.06 166 THR A C 1
ATOM 1305 O O . THR A 1 166 ? -30.847 5.156 7.464 1.00 81.06 166 THR A O 1
ATOM 1308 N N . LEU A 1 167 ? -29.335 5.880 8.953 1.00 77.62 167 LEU A N 1
ATOM 1309 C CA . LEU A 1 167 ? -30.243 6.800 9.652 1.00 77.62 167 LEU A CA 1
ATOM 1310 C C . LEU A 1 167 ? -30.556 8.076 8.846 1.00 77.62 167 LEU A C 1
ATOM 1312 O O . LEU A 1 167 ? -31.610 8.683 9.048 1.00 77.62 167 LEU A O 1
ATOM 1316 N N . HIS A 1 168 ? -29.678 8.483 7.922 1.00 73.19 168 HIS A N 1
ATOM 1317 C CA . HIS A 1 168 ? -29.831 9.703 7.117 1.00 73.19 168 HIS A CA 1
ATOM 1318 C C . HIS A 1 168 ? -29.569 9.485 5.606 1.00 73.19 168 HIS A C 1
ATOM 1320 O O . HIS A 1 168 ? -28.644 10.088 5.047 1.00 73.19 168 HIS A O 1
ATOM 1326 N N . PRO A 1 169 ? -30.411 8.706 4.894 1.00 59.47 169 PRO A N 1
ATOM 1327 C CA . PRO A 1 169 ? -30.146 8.286 3.509 1.00 59.47 169 PRO A CA 1
ATOM 1328 C C . PRO A 1 169 ? -30.140 9.434 2.484 1.00 59.47 169 PRO A C 1
ATOM 1330 O O . PRO A 1 169 ? -29.522 9.350 1.423 1.00 59.47 169 PRO A O 1
ATOM 1333 N N . THR A 1 170 ? -30.832 10.536 2.778 1.00 51.56 170 THR A N 1
ATOM 1334 C CA . THR A 1 170 ? -31.102 11.634 1.836 1.00 51.56 170 THR A CA 1
ATOM 1335 C C . THR A 1 170 ? -29.888 12.502 1.496 1.00 51.56 170 THR A C 1
ATOM 1337 O O . THR A 1 170 ? -29.956 13.260 0.531 1.00 51.56 170 THR A O 1
ATOM 1340 N N . LYS A 1 171 ? -28.771 12.393 2.230 1.00 49.72 171 LYS A N 1
ATOM 1341 C CA . LYS A 1 171 ? -27.557 13.197 1.985 1.00 49.72 171 LYS A CA 1
ATOM 1342 C C . LYS A 1 171 ? -26.569 12.591 0.973 1.00 49.72 171 LYS A C 1
ATOM 1344 O O . LYS A 1 171 ? -25.659 13.300 0.565 1.00 49.72 171 LYS A O 1
ATOM 1349 N N . HIS A 1 172 ? -26.761 11.346 0.518 1.00 46.56 172 HIS A N 1
ATOM 1350 C CA . HIS A 1 172 ? -25.777 10.622 -0.314 1.00 46.56 172 HIS A CA 1
ATOM 1351 C C . HIS A 1 172 ? -26.267 10.182 -1.710 1.00 46.56 172 HIS A C 1
ATOM 1353 O O . HIS A 1 172 ? -25.721 9.254 -2.304 1.00 46.56 172 HIS A O 1
ATOM 1359 N N . ARG A 1 173 ? -27.268 10.850 -2.303 1.00 41.56 173 ARG A N 1
ATOM 1360 C CA . ARG A 1 173 ? -27.621 10.598 -3.716 1.00 41.56 173 ARG A CA 1
ATOM 1361 C C . ARG A 1 173 ? -26.600 11.242 -4.659 1.00 41.56 173 ARG A C 1
ATOM 1363 O O . ARG A 1 173 ? -26.742 12.406 -5.025 1.00 41.56 173 ARG A O 1
ATOM 1370 N N . THR A 1 174 ? -25.616 10.476 -5.119 1.00 42.06 174 THR A N 1
ATOM 1371 C CA . THR A 1 174 ? -24.752 10.876 -6.240 1.00 42.06 174 THR A CA 1
ATOM 1372 C C . THR A 1 174 ? -25.584 10.912 -7.529 1.00 42.06 174 THR A C 1
ATOM 1374 O O . THR A 1 174 ? -26.140 9.907 -7.967 1.00 42.06 174 THR A O 1
ATOM 1377 N N . SER A 1 175 ? -25.756 12.107 -8.095 1.00 41.31 175 SER A N 1
ATOM 1378 C CA . SER A 1 175 ? -26.642 12.386 -9.237 1.00 41.31 175 SER A CA 1
ATOM 1379 C C . SER A 1 175 ? -26.118 11.841 -10.582 1.00 41.31 175 SER A C 1
ATOM 1381 O O . SER A 1 175 ? -24.914 11.818 -10.825 1.00 41.31 175 SER A O 1
ATOM 1383 N N . GLY A 1 176 ? -27.024 11.494 -11.509 1.00 41.59 176 GLY A N 1
ATOM 1384 C CA . GLY A 1 176 ? -26.721 11.016 -12.875 1.00 41.59 176 GLY A CA 1
ATOM 1385 C C . GLY A 1 176 ? -25.948 11.987 -13.791 1.00 41.59 176 GLY A C 1
ATOM 1386 O O . GLY A 1 176 ? -25.625 11.632 -14.922 1.00 41.59 176 GLY A O 1
ATOM 1387 N N . SER A 1 177 ? -25.605 13.180 -13.298 1.00 48.62 177 SER A N 1
ATOM 1388 C CA . SER A 1 177 ? -24.694 14.151 -13.926 1.00 48.62 177 SER A CA 1
ATOM 1389 C C . SER A 1 177 ? -23.279 13.582 -14.148 1.00 48.62 177 SER A C 1
ATOM 1391 O O . SER A 1 177 ? -22.617 13.899 -15.139 1.00 48.62 177 SER A O 1
ATOM 1393 N N . ASP A 1 178 ? -22.832 12.668 -13.279 1.00 53.72 178 ASP A N 1
ATOM 1394 C CA . ASP A 1 178 ? -21.469 12.130 -13.328 1.00 53.72 178 ASP A CA 1
ATOM 1395 C C . ASP A 1 178 ? -21.227 11.177 -14.519 1.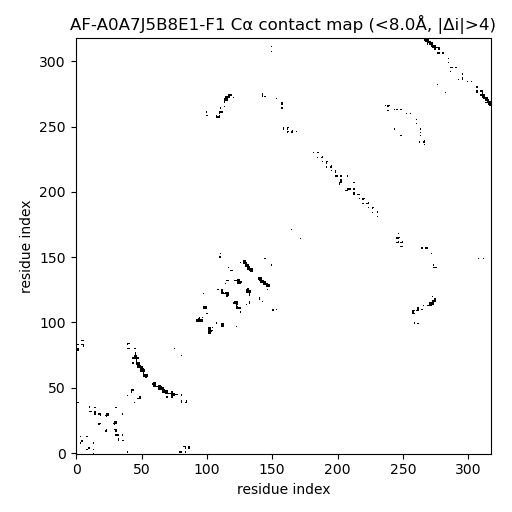00 53.72 178 ASP A C 1
ATOM 1397 O O . ASP A 1 178 ? -20.163 11.203 -15.138 1.00 53.72 178 ASP A O 1
ATOM 1401 N N . LEU A 1 179 ? -22.233 10.398 -14.941 1.00 47.91 179 LEU A N 1
ATOM 1402 C CA . LEU A 1 179 ? -22.097 9.474 -16.077 1.00 47.91 179 LEU A CA 1
ATOM 1403 C C . LEU A 1 179 ? -21.881 10.216 -17.407 1.00 47.91 179 LEU A C 1
ATOM 1405 O O . LEU A 1 179 ? -20.976 9.871 -18.169 1.00 47.91 179 LEU A O 1
ATOM 1409 N N . ALA A 1 180 ? -22.665 11.265 -17.669 1.00 55.72 180 ALA A N 1
ATOM 1410 C CA . ALA A 1 180 ? -22.531 12.085 -18.874 1.00 55.72 180 ALA A CA 1
ATOM 1411 C C . ALA A 1 180 ? -21.176 12.810 -18.916 1.00 55.72 180 ALA A C 1
ATOM 1413 O O . ALA A 1 180 ? -20.502 12.834 -19.948 1.00 55.72 180 ALA A O 1
ATOM 1414 N N . ALA A 1 181 ? -20.721 13.326 -17.771 1.00 60.28 181 ALA A N 1
ATOM 1415 C CA . ALA A 1 181 ? -19.421 13.975 -17.668 1.00 60.28 181 ALA A CA 1
ATOM 1416 C C . ALA A 1 181 ? -18.253 12.990 -17.888 1.00 60.28 181 ALA A C 1
ATOM 1418 O O . ALA A 1 181 ? -17.200 13.381 -18.388 1.00 60.28 181 ALA A O 1
ATOM 1419 N N . ARG A 1 182 ? -18.429 11.703 -17.566 1.00 57.59 182 ARG A N 1
ATOM 1420 C CA . ARG A 1 182 ? -17.422 10.650 -17.783 1.00 57.59 182 ARG A CA 1
ATOM 1421 C C . ARG A 1 182 ? -17.357 10.154 -19.216 1.00 57.59 182 ARG A C 1
ATOM 1423 O O . ARG A 1 182 ? -16.252 10.002 -19.734 1.00 57.59 182 ARG A O 1
ATOM 1430 N N . ILE A 1 183 ? -18.506 9.973 -19.866 1.00 64.25 183 ILE A N 1
ATOM 1431 C CA . ILE A 1 183 ? -18.560 9.739 -21.316 1.00 64.25 183 ILE A CA 1
ATOM 1432 C C . ILE A 1 183 ? -17.846 10.895 -22.034 1.00 64.25 183 ILE A C 1
ATOM 1434 O O . ILE A 1 183 ? -17.026 10.654 -22.916 1.00 64.25 183 ILE A O 1
ATOM 1438 N N . GLY A 1 184 ? -18.044 12.133 -21.563 1.00 69.62 184 GLY A N 1
ATOM 1439 C CA . GLY A 1 184 ? -17.310 13.309 -22.034 1.00 69.62 184 GLY A CA 1
ATOM 1440 C C . GLY A 1 184 ? -15.788 13.225 -21.847 1.00 69.62 184 GLY A C 1
ATOM 1441 O O . GLY A 1 184 ? -15.043 13.568 -22.762 1.00 69.62 184 GLY A O 1
ATOM 1442 N N . LEU A 1 185 ? -15.295 12.734 -20.703 1.00 74.12 185 LEU A N 1
ATOM 1443 C CA . LEU A 1 185 ? -13.852 12.583 -20.448 1.00 74.12 185 LEU A CA 1
ATOM 1444 C C . LEU A 1 185 ? -13.204 11.482 -21.302 1.00 74.12 185 LEU A C 1
ATOM 1446 O O . LEU A 1 185 ? -12.093 11.678 -21.793 1.00 74.12 185 LEU A O 1
ATOM 1450 N N . VAL A 1 186 ? -13.883 10.347 -21.498 1.00 68.94 186 VAL A N 1
ATOM 1451 C CA . VAL A 1 186 ? -13.401 9.266 -22.379 1.00 68.94 186 VAL A CA 1
ATOM 1452 C C . VAL A 1 186 ? -13.374 9.743 -23.830 1.00 68.94 186 VAL A C 1
ATOM 1454 O O . VAL A 1 186 ? -12.336 9.638 -24.478 1.00 68.94 186 VAL A O 1
ATOM 1457 N N . ALA A 1 187 ? -14.447 10.386 -24.296 1.00 70.94 187 ALA A N 1
ATOM 1458 C CA . ALA A 1 187 ? -14.493 10.989 -25.626 1.00 70.94 187 ALA A CA 1
ATOM 1459 C C . ALA A 1 187 ? -13.387 12.043 -25.827 1.00 70.94 187 ALA A C 1
ATOM 1461 O O . ALA A 1 187 ? -12.777 12.105 -26.890 1.00 70.94 187 ALA A O 1
ATOM 1462 N N . THR A 1 188 ? -13.069 12.831 -24.793 1.00 75.12 188 THR A N 1
ATOM 1463 C CA . THR A 1 188 ? -11.965 13.807 -24.835 1.00 75.12 188 THR A CA 1
ATOM 1464 C C . THR A 1 188 ? -10.601 13.119 -24.963 1.00 75.12 188 THR A C 1
ATOM 1466 O O . THR A 1 188 ? -9.752 13.577 -25.726 1.00 75.12 188 THR A O 1
ATOM 1469 N N . LEU A 1 189 ? -10.374 12.004 -24.257 1.00 71.38 189 LEU A N 1
ATOM 1470 C CA . LEU A 1 189 ? -9.133 11.230 -24.383 1.00 71.38 189 LEU A CA 1
ATOM 1471 C C . LEU A 1 189 ? -8.961 10.637 -25.781 1.00 71.38 189 LEU A C 1
ATOM 1473 O O . LEU A 1 189 ? -7.843 10.621 -26.296 1.00 71.38 189 LEU A O 1
ATOM 1477 N N . ASP A 1 190 ? -10.042 10.152 -26.382 1.00 65.88 190 ASP A N 1
ATOM 1478 C CA . ASP A 1 190 ? -9.995 9.558 -27.715 1.00 65.88 190 ASP A CA 1
ATOM 1479 C C . ASP A 1 190 ? -9.786 10.628 -28.795 1.00 65.88 190 ASP A C 1
ATOM 1481 O O . ASP A 1 190 ? -8.887 10.483 -29.622 1.00 65.88 190 ASP A O 1
ATOM 1485 N N . GLN A 1 191 ? -10.459 11.780 -28.694 1.00 80.38 191 GLN A N 1
ATOM 1486 C CA . GLN A 1 191 ? -10.192 12.938 -29.561 1.00 80.38 191 GLN A CA 1
ATOM 1487 C C . GLN A 1 191 ? -8.744 13.439 -29.456 1.00 80.38 191 GLN A C 1
ATOM 1489 O O . GLN A 1 191 ? -8.136 13.842 -30.451 1.00 80.38 191 GLN A O 1
ATOM 1494 N N . ASP A 1 192 ? -8.168 13.430 -28.254 1.00 72.81 192 ASP A N 1
ATOM 1495 C CA . ASP A 1 192 ? -6.784 13.849 -28.037 1.00 72.81 192 ASP A CA 1
ATOM 1496 C C . ASP A 1 192 ? -5.771 12.852 -28.602 1.00 72.81 192 ASP A C 1
ATOM 1498 O O . ASP A 1 192 ? -4.735 13.266 -29.127 1.00 72.81 192 ASP A O 1
ATOM 1502 N N . ARG A 1 193 ? -6.078 11.552 -28.546 1.00 71.56 193 ARG A N 1
ATOM 1503 C CA . ARG A 1 193 ? -5.287 10.498 -29.197 1.00 71.56 193 ARG A CA 1
ATOM 1504 C C . ARG A 1 193 ? -5.337 10.619 -30.714 1.00 71.56 193 ARG A C 1
ATOM 1506 O O . ARG A 1 193 ? -4.289 10.556 -31.346 1.00 71.56 193 ARG A O 1
ATOM 1513 N N . GLU A 1 194 ? -6.513 10.857 -31.286 1.00 78.81 194 GLU A N 1
ATOM 1514 C CA . GLU A 1 194 ? -6.668 11.084 -32.727 1.00 78.81 194 GLU A CA 1
ATOM 1515 C C . GLU A 1 194 ? -5.938 12.345 -33.199 1.00 78.81 194 GLU A C 1
ATOM 1517 O O . GLU A 1 194 ? -5.341 12.355 -34.273 1.00 78.81 194 GLU A O 1
ATOM 1522 N N . ARG A 1 195 ? -5.958 13.423 -32.404 1.00 80.75 195 ARG A N 1
ATOM 1523 C CA . ARG A 1 195 ? -5.181 14.638 -32.698 1.00 80.75 195 ARG A CA 1
ATOM 1524 C C . ARG A 1 195 ? -3.679 14.389 -32.648 1.00 80.75 195 ARG A C 1
ATOM 1526 O O . ARG A 1 195 ? -2.953 14.985 -33.433 1.00 80.75 195 ARG A O 1
ATOM 1533 N N . LEU A 1 196 ? -3.217 13.542 -31.730 1.00 72.56 196 LEU A N 1
ATOM 1534 C CA . LEU A 1 196 ? -1.807 13.171 -31.650 1.00 72.56 196 LEU A CA 1
ATOM 1535 C C . LEU A 1 196 ? -1.390 12.297 -32.840 1.00 72.56 196 LEU A C 1
ATOM 1537 O O . LEU A 1 196 ? -0.317 12.527 -33.379 1.00 72.56 196 LEU A O 1
ATOM 1541 N N . GLY A 1 197 ? -2.254 11.374 -33.276 1.00 73.06 197 GLY A N 1
ATOM 1542 C CA . GLY A 1 197 ? -2.050 10.588 -34.497 1.00 73.06 197 GLY A CA 1
ATOM 1543 C C . GLY A 1 197 ? -1.929 11.475 -35.736 1.00 73.06 197 GLY A C 1
ATOM 1544 O O . GLY A 1 197 ? -0.906 11.437 -36.403 1.00 73.06 197 GLY A O 1
ATOM 1545 N N . ARG A 1 198 ? -2.895 12.378 -35.955 1.00 85.25 198 ARG A N 1
ATOM 1546 C CA . ARG A 1 198 ? -2.844 13.347 -37.066 1.00 85.25 198 ARG A CA 1
ATOM 1547 C C . ARG A 1 198 ? -1.599 14.232 -37.041 1.00 85.25 198 ARG A C 1
ATOM 1549 O O . ARG A 1 198 ? -1.001 14.466 -38.075 1.00 85.25 198 ARG A O 1
ATOM 1556 N N . LEU A 1 199 ? -1.184 14.698 -35.862 1.00 80.69 199 LEU A N 1
ATOM 1557 C CA . LEU A 1 199 ? 0.038 15.494 -35.722 1.00 80.69 199 LEU A CA 1
ATOM 1558 C C . LEU A 1 199 ? 1.303 14.691 -36.080 1.00 80.69 199 LEU A C 1
ATOM 1560 O O . LEU A 1 199 ? 2.272 15.266 -36.577 1.00 80.69 199 LEU A O 1
ATOM 1564 N N . ASP A 1 200 ? 1.321 13.392 -35.774 1.00 76.56 200 ASP A N 1
ATOM 1565 C CA . ASP A 1 200 ? 2.423 12.502 -36.135 1.00 76.56 200 ASP A CA 1
ATOM 1566 C C . ASP A 1 200 ? 2.434 12.231 -37.655 1.00 76.56 200 ASP A C 1
ATOM 1568 O O . ASP A 1 200 ? 3.516 12.261 -38.245 1.00 76.56 200 ASP A O 1
ATOM 1572 N N . ASP A 1 201 ? 1.264 12.080 -38.288 1.00 85.00 201 ASP A N 1
ATOM 1573 C CA . ASP A 1 201 ? 1.112 11.955 -39.747 1.00 85.00 201 ASP A CA 1
ATOM 1574 C C . ASP A 1 201 ? 1.540 13.247 -40.473 1.00 85.00 201 ASP A C 1
ATOM 1576 O O . ASP A 1 201 ? 2.398 13.205 -41.350 1.00 85.00 201 ASP A O 1
ATOM 1580 N N . ASP A 1 202 ? 1.072 14.421 -40.027 1.00 84.19 202 ASP A N 1
ATOM 1581 C CA . ASP A 1 202 ? 1.437 15.728 -40.602 1.00 84.19 202 ASP A CA 1
ATOM 1582 C C . ASP A 1 202 ? 2.956 15.990 -40.552 1.00 84.19 202 ASP A C 1
ATOM 1584 O O . ASP A 1 202 ? 3.529 16.640 -41.430 1.00 84.19 202 ASP A O 1
ATOM 1588 N N . TYR A 1 203 ? 3.633 15.505 -39.504 1.00 83.31 203 TYR A N 1
ATOM 1589 C CA . TYR A 1 203 ? 5.091 15.588 -39.402 1.00 83.31 203 TYR A CA 1
ATOM 1590 C C . TYR A 1 203 ? 5.792 14.577 -40.312 1.00 83.31 203 TYR A C 1
ATOM 1592 O O . TYR A 1 203 ? 6.830 14.903 -40.892 1.00 83.31 203 TYR A O 1
ATOM 1600 N N . TYR A 1 204 ? 5.246 13.366 -40.440 1.00 82.06 204 TYR A N 1
ATOM 1601 C CA . TYR A 1 204 ? 5.763 12.353 -41.358 1.00 82.06 204 TYR A CA 1
ATOM 1602 C C . TYR A 1 204 ? 5.675 12.820 -42.818 1.00 82.06 204 TYR A C 1
ATOM 1604 O O . TYR A 1 204 ? 6.649 12.689 -43.558 1.00 82.06 204 TYR A O 1
ATOM 1612 N N . ASP A 1 205 ? 4.565 13.464 -43.181 1.00 89.00 205 ASP A N 1
ATOM 1613 C CA . ASP A 1 205 ? 4.302 14.024 -44.511 1.00 89.00 205 ASP A CA 1
ATOM 1614 C C . ASP A 1 205 ? 5.041 15.352 -44.768 1.00 89.00 205 ASP A C 1
ATOM 1616 O O . ASP A 1 205 ? 4.974 15.918 -45.860 1.00 89.00 205 ASP A O 1
ATOM 1620 N N . GLY A 1 206 ? 5.777 15.862 -43.774 1.00 86.44 206 GLY A N 1
ATOM 1621 C CA . GLY A 1 206 ? 6.606 17.062 -43.900 1.00 86.44 206 GLY A CA 1
ATOM 1622 C C . GLY A 1 206 ? 5.825 18.379 -43.938 1.00 86.44 206 GLY A C 1
ATOM 1623 O O . GLY A 1 206 ? 6.397 19.413 -44.281 1.00 86.44 206 GLY A O 1
ATOM 1624 N N . LEU A 1 207 ? 4.543 18.368 -43.561 1.00 88.00 207 LEU A N 1
ATOM 1625 C CA . LEU A 1 207 ? 3.685 19.557 -43.521 1.00 88.00 207 LEU A CA 1
ATOM 1626 C C . LEU A 1 207 ? 4.063 20.514 -42.383 1.00 88.00 207 LEU A C 1
ATOM 1628 O O . LEU A 1 207 ? 3.725 21.699 -42.425 1.00 88.00 207 LEU A O 1
ATOM 1632 N N . ILE A 1 208 ? 4.757 20.011 -41.357 1.00 88.75 208 ILE A N 1
ATOM 1633 C CA . ILE A 1 208 ? 5.154 20.778 -40.174 1.00 88.75 208 ILE A CA 1
ATOM 1634 C C . ILE A 1 208 ? 6.613 20.526 -39.797 1.00 88.75 208 ILE A C 1
ATOM 1636 O O . ILE A 1 208 ? 7.136 19.418 -39.914 1.00 88.75 208 ILE A O 1
ATOM 1640 N N . ASP A 1 209 ? 7.279 21.565 -39.290 1.00 85.31 209 ASP A N 1
ATOM 1641 C CA . ASP A 1 209 ? 8.664 21.446 -38.849 1.00 85.31 209 ASP A CA 1
ATOM 1642 C C . ASP A 1 209 ? 8.793 20.733 -37.487 1.00 85.31 209 ASP A C 1
ATOM 1644 O O . ASP A 1 209 ? 7.865 20.643 -36.673 1.00 85.31 209 ASP A O 1
ATOM 1648 N N . LYS A 1 210 ? 10.002 20.241 -37.206 1.00 79.00 210 LYS A N 1
ATOM 1649 C CA . LYS A 1 210 ? 10.316 19.510 -35.971 1.00 79.00 210 LYS A CA 1
ATOM 1650 C C . LYS A 1 210 ? 10.060 20.330 -34.703 1.00 79.00 210 LYS A C 1
ATOM 1652 O O . LYS A 1 210 ? 9.655 19.763 -33.688 1.00 79.00 210 LYS A O 1
ATOM 1657 N N . ALA A 1 211 ? 10.322 21.635 -34.716 1.00 82.81 211 ALA A N 1
ATOM 1658 C CA . ALA A 1 211 ? 10.140 22.481 -33.538 1.00 82.81 211 ALA A CA 1
ATOM 1659 C C . ALA A 1 211 ? 8.647 22.667 -33.223 1.00 82.81 211 ALA A C 1
ATOM 1661 O O . ALA A 1 211 ? 8.242 22.630 -32.059 1.00 82.81 211 ALA A O 1
ATOM 1662 N N . MET A 1 212 ? 7.821 22.809 -34.255 1.00 83.31 212 MET A N 1
ATOM 1663 C CA . MET A 1 212 ? 6.372 22.877 -34.169 1.00 83.31 212 MET A CA 1
ATOM 1664 C C . MET A 1 212 ? 5.774 21.548 -33.700 1.00 83.31 212 MET A C 1
ATOM 1666 O O . MET A 1 212 ? 4.998 21.557 -32.742 1.00 83.31 212 MET A O 1
ATOM 1670 N N . TRP A 1 213 ? 6.192 20.419 -34.279 1.00 87.94 213 TRP A N 1
ATOM 1671 C CA . TRP A 1 213 ? 5.755 19.084 -33.856 1.00 87.94 213 TRP A CA 1
ATOM 1672 C C . TRP A 1 213 ? 6.058 18.823 -32.373 1.00 87.94 213 TRP A C 1
ATOM 1674 O O . TRP A 1 213 ? 5.162 18.453 -31.613 1.00 87.94 213 TRP A O 1
ATOM 1684 N N . VAL A 1 214 ? 7.286 19.111 -31.911 1.00 79.06 214 VAL A N 1
ATOM 1685 C CA . VAL A 1 214 ? 7.668 18.940 -30.494 1.00 79.06 214 VAL A CA 1
ATOM 1686 C C . VAL A 1 214 ? 6.770 19.762 -29.564 1.00 79.06 214 VAL A C 1
ATOM 1688 O O . VAL A 1 214 ? 6.276 19.227 -28.567 1.00 79.06 214 VAL A O 1
ATOM 1691 N N . ARG A 1 215 ? 6.528 21.042 -29.882 1.00 87.44 215 ARG A N 1
ATOM 1692 C CA . ARG A 1 215 ? 5.681 21.923 -29.059 1.00 87.44 215 ARG A CA 1
ATOM 1693 C C . ARG A 1 215 ? 4.232 21.435 -28.998 1.00 87.44 215 ARG A C 1
ATOM 1695 O O . ARG A 1 215 ? 3.662 21.359 -27.910 1.00 87.44 215 ARG A O 1
ATOM 1702 N N . GLN A 1 216 ? 3.637 21.092 -30.141 1.00 83.12 216 GLN A N 1
ATOM 1703 C CA . GLN A 1 216 ? 2.231 20.673 -30.195 1.00 83.12 216 GLN A CA 1
ATOM 1704 C C . GLN A 1 216 ? 2.016 19.306 -29.545 1.00 83.12 216 GLN A C 1
ATOM 1706 O O . GLN A 1 216 ? 1.061 19.119 -28.788 1.00 83.12 216 GLN A O 1
ATOM 1711 N N . ARG A 1 217 ? 2.950 18.373 -29.743 1.00 83.88 217 ARG A N 1
ATOM 1712 C CA . ARG A 1 217 ? 2.887 17.042 -29.139 1.00 83.88 217 ARG A CA 1
ATOM 1713 C C . ARG A 1 217 ? 3.007 17.101 -27.620 1.00 83.88 217 ARG A C 1
ATOM 1715 O O . ARG A 1 217 ? 2.286 16.379 -26.935 1.00 83.88 217 ARG A O 1
ATOM 1722 N N . ALA A 1 218 ? 3.861 17.977 -27.083 1.00 80.12 218 ALA A N 1
ATOM 1723 C CA . ALA A 1 218 ? 3.959 18.208 -25.641 1.00 80.12 218 ALA A CA 1
ATOM 1724 C C . ALA A 1 218 ? 2.634 18.728 -25.057 1.00 80.12 218 ALA A C 1
ATOM 1726 O O . ALA A 1 218 ? 2.152 18.189 -24.063 1.00 80.12 218 ALA A O 1
ATOM 1727 N N . ARG A 1 219 ? 1.998 19.699 -25.724 1.00 84.69 219 ARG A N 1
ATOM 1728 C CA . ARG A 1 219 ? 0.714 20.276 -25.299 1.00 84.69 219 ARG A CA 1
ATOM 1729 C C . ARG A 1 219 ? -0.423 19.250 -25.298 1.00 84.69 219 ARG A C 1
ATOM 1731 O O . ARG A 1 219 ? -1.228 19.220 -24.370 1.00 84.69 219 ARG A O 1
ATOM 1738 N N . ILE A 1 220 ? -0.493 18.396 -26.322 1.00 80.00 220 ILE A N 1
ATOM 1739 C CA . ILE A 1 220 ? -1.509 17.333 -26.403 1.00 80.00 220 ILE A CA 1
ATOM 1740 C C . ILE A 1 220 ? -1.230 16.236 -25.366 1.00 80.00 220 ILE A C 1
ATOM 1742 O O . ILE A 1 220 ? -2.156 15.787 -24.696 1.00 80.00 220 ILE A O 1
ATOM 1746 N N . ALA A 1 221 ? 0.032 15.842 -25.167 1.00 74.75 221 ALA A N 1
ATOM 1747 C CA . ALA A 1 221 ? 0.403 14.858 -24.150 1.00 74.75 221 ALA A CA 1
ATOM 1748 C C . ALA A 1 221 ? 0.084 15.341 -22.725 1.00 74.75 221 ALA A C 1
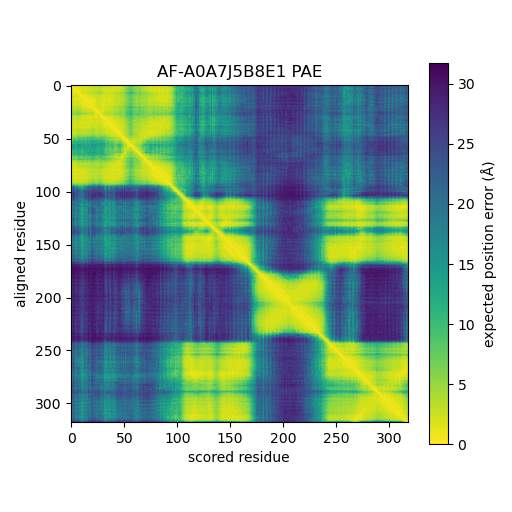ATOM 1750 O O . ALA A 1 221 ? -0.420 14.567 -21.912 1.00 74.75 221 ALA A O 1
ATOM 1751 N N . GLU A 1 222 ? 0.319 16.620 -22.431 1.00 82.44 222 GLU A N 1
ATOM 1752 C CA . GLU A 1 222 ? -0.048 17.225 -21.150 1.00 82.44 222 GLU A CA 1
ATOM 1753 C C . GLU A 1 222 ? -1.567 17.229 -20.939 1.00 82.44 222 GLU A C 1
ATOM 1755 O O . GLU A 1 222 ? -2.034 16.888 -19.850 1.00 82.44 222 GLU A O 1
ATOM 1760 N N . ARG A 1 223 ? -2.349 17.525 -21.989 1.00 82.75 223 ARG A N 1
ATOM 1761 C CA . ARG A 1 223 ? -3.816 17.454 -21.938 1.00 82.75 223 ARG A CA 1
ATOM 1762 C C . ARG A 1 223 ? -4.304 16.027 -21.676 1.00 82.75 223 ARG A C 1
ATOM 1764 O O . ARG A 1 223 ? -5.115 15.831 -20.777 1.00 82.75 223 ARG A O 1
ATOM 1771 N N . ILE A 1 224 ? -3.724 15.027 -22.346 1.00 76.75 224 ILE A N 1
ATOM 1772 C CA . ILE A 1 224 ? -4.015 13.604 -22.103 1.00 76.75 224 ILE A CA 1
ATOM 1773 C C . ILE A 1 224 ? -3.717 13.221 -20.649 1.00 76.75 224 ILE A C 1
ATOM 1775 O O . ILE A 1 224 ? -4.539 12.570 -20.008 1.00 76.75 224 ILE A O 1
ATOM 1779 N N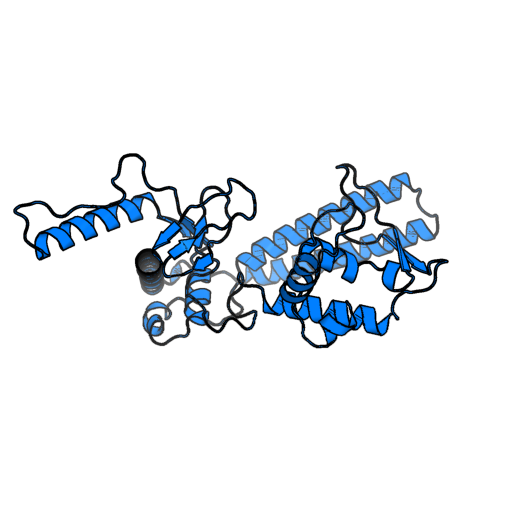 . GLU A 1 225 ? -2.570 13.620 -20.099 1.00 74.62 225 GLU A N 1
ATOM 1780 C CA . GLU A 1 225 ? -2.218 13.309 -18.708 1.00 74.62 225 GLU A CA 1
ATOM 1781 C C . GLU A 1 225 ? -3.074 14.081 -17.690 1.00 74.62 225 GLU A C 1
ATOM 1783 O O . GLU A 1 225 ? -3.393 13.557 -16.621 1.00 74.62 225 GLU A O 1
ATOM 1788 N N . ALA A 1 226 ? -3.507 15.305 -17.999 1.00 80.62 226 ALA A N 1
ATOM 1789 C CA . ALA A 1 226 ? -4.470 16.041 -17.182 1.00 80.62 226 ALA A CA 1
ATOM 1790 C C . ALA A 1 226 ? -5.844 15.349 -17.172 1.00 80.62 226 ALA A C 1
ATOM 1792 O O . ALA A 1 226 ? -6.380 15.072 -16.097 1.00 80.62 226 ALA A O 1
ATOM 1793 N N . THR A 1 227 ? -6.371 14.973 -18.340 1.00 79.44 227 THR A N 1
ATOM 1794 C CA . THR A 1 227 ? -7.652 14.263 -18.467 1.00 79.44 227 THR A CA 1
ATOM 1795 C C . THR A 1 227 ? -7.582 12.858 -17.866 1.00 79.44 227 THR A C 1
ATOM 1797 O O . THR A 1 227 ? -8.528 12.428 -17.212 1.00 79.44 227 THR A O 1
ATOM 1800 N N . ARG A 1 228 ? -6.446 12.153 -17.970 1.00 75.69 228 ARG A N 1
ATOM 1801 C CA . ARG A 1 228 ? -6.212 10.874 -17.271 1.00 75.69 228 ARG A CA 1
ATOM 1802 C C . ARG A 1 228 ? -6.211 11.032 -15.761 1.00 75.69 228 ARG A C 1
ATOM 1804 O O . ARG A 1 228 ? -6.793 10.192 -15.083 1.00 75.69 228 ARG A O 1
ATOM 1811 N N . ARG A 1 229 ? -5.590 12.088 -15.225 1.00 77.19 229 ARG A N 1
ATOM 1812 C CA . ARG A 1 229 ? -5.634 12.389 -13.786 1.00 77.19 229 ARG A CA 1
ATOM 1813 C C . ARG A 1 229 ? -7.056 12.695 -13.324 1.00 77.19 229 ARG A C 1
ATOM 1815 O O . ARG A 1 229 ? -7.460 12.170 -12.295 1.00 77.19 229 ARG A O 1
ATOM 1822 N N . GLN A 1 230 ? -7.826 13.460 -14.097 1.00 77.00 230 GLN A N 1
ATOM 1823 C CA . GLN A 1 230 ? -9.238 13.739 -13.803 1.00 77.00 230 GLN A CA 1
ATOM 1824 C C . GLN A 1 230 ? -10.104 12.475 -13.873 1.00 77.00 230 GLN A C 1
ATOM 1826 O O . GLN A 1 230 ? -10.890 12.213 -12.966 1.00 77.00 230 GLN A O 1
ATOM 1831 N N . HIS A 1 231 ? -9.914 11.648 -14.902 1.00 72.25 231 HIS A N 1
ATOM 1832 C CA . HIS A 1 231 ? -10.595 10.365 -15.032 1.00 72.25 231 HIS A CA 1
ATOM 1833 C C . HIS A 1 231 ? -10.211 9.416 -13.888 1.00 72.25 231 HIS A C 1
ATOM 1835 O O . HIS A 1 231 ? -11.083 8.801 -13.298 1.00 72.25 231 HIS A O 1
ATOM 1841 N N . ALA A 1 232 ? -8.932 9.315 -13.515 1.00 63.03 232 ALA A N 1
ATOM 1842 C CA . ALA A 1 232 ? -8.472 8.481 -12.403 1.00 63.03 232 ALA A CA 1
ATOM 1843 C C . ALA A 1 232 ? -8.957 8.984 -11.032 1.00 63.03 232 ALA A C 1
ATOM 1845 O O . ALA A 1 232 ? -9.295 8.168 -10.177 1.00 63.03 232 ALA A O 1
ATOM 1846 N N . ALA A 1 233 ? -9.030 10.302 -10.829 1.00 65.62 233 ALA A N 1
ATOM 1847 C CA . ALA A 1 233 ? -9.613 10.904 -9.633 1.00 65.62 233 ALA A CA 1
ATOM 1848 C C . ALA A 1 233 ? -11.103 10.544 -9.512 1.00 65.62 233 ALA A C 1
ATOM 1850 O O . ALA A 1 233 ? -11.511 10.026 -8.477 1.00 65.62 233 ALA A O 1
ATOM 1851 N N . ARG A 1 234 ? -11.870 10.666 -10.605 1.00 63.59 234 ARG A N 1
ATOM 1852 C CA . ARG A 1 234 ? -13.278 10.236 -10.650 1.00 63.59 234 ARG A CA 1
ATOM 1853 C C . ARG A 1 234 ? -13.466 8.720 -10.581 1.00 63.59 234 ARG A C 1
ATOM 1855 O O . ARG A 1 234 ? -14.418 8.244 -9.990 1.00 63.59 234 ARG A O 1
ATOM 1862 N N . MET A 1 235 ? -12.543 7.921 -11.116 1.00 48.47 235 MET A N 1
ATOM 1863 C CA . MET A 1 235 ? -12.566 6.461 -10.941 1.00 48.47 235 MET A CA 1
ATOM 1864 C C . MET A 1 235 ? -12.238 6.045 -9.499 1.00 48.47 235 MET A C 1
ATOM 1866 O O . MET A 1 235 ? -12.728 5.018 -9.039 1.00 48.47 235 MET A O 1
ATOM 1870 N N . SER A 1 236 ? -11.445 6.834 -8.763 1.00 46.28 236 SER A N 1
ATOM 1871 C CA . SER A 1 236 ? -11.215 6.631 -7.325 1.00 46.28 236 SER A CA 1
ATOM 1872 C C . SER A 1 236 ? -12.485 6.877 -6.500 1.00 46.28 236 SER A C 1
ATOM 1874 O O . SER A 1 236 ? -12.647 6.241 -5.456 1.00 46.28 236 SER A O 1
ATOM 1876 N N . GLU A 1 237 ? -13.394 7.735 -6.979 1.00 44.81 237 GLU A N 1
ATOM 1877 C CA . GLU A 1 237 ? -14.762 7.910 -6.452 1.00 44.81 237 GLU A CA 1
ATOM 1878 C C . GLU A 1 237 ? -15.678 6.720 -6.811 1.00 44.81 237 GLU A C 1
ATOM 1880 O O . GLU A 1 237 ? -16.747 6.554 -6.235 1.00 44.81 237 GLU A O 1
ATOM 1885 N N . GLN A 1 238 ? -15.234 5.828 -7.705 1.00 43.16 238 GLN A N 1
ATOM 1886 C CA . GLN A 1 238 ? -16.054 4.808 -8.352 1.00 43.16 238 GLN A CA 1
ATOM 1887 C C . GLN A 1 238 ? -15.600 3.355 -8.112 1.00 43.16 238 GLN A C 1
ATOM 1889 O O . GLN A 1 238 ? -15.795 2.491 -8.963 1.00 43.16 238 GLN A O 1
ATOM 1894 N N . HIS A 1 239 ? -15.132 3.010 -6.906 1.00 43.97 239 HIS A N 1
ATOM 1895 C CA . HIS A 1 239 ? -15.102 1.594 -6.472 1.00 43.97 239 HIS A CA 1
ATOM 1896 C C . HIS A 1 239 ? -16.505 0.918 -6.464 1.00 43.97 239 HIS A C 1
ATOM 1898 O O . HIS A 1 239 ? -16.625 -0.264 -6.147 1.00 43.97 239 HIS A O 1
ATOM 1904 N N . ALA A 1 240 ? -17.553 1.620 -6.909 1.00 44.00 240 ALA A N 1
ATOM 1905 C CA . ALA A 1 240 ? -18.870 1.127 -7.303 1.00 44.00 240 ALA A CA 1
ATOM 1906 C C . ALA A 1 240 ? -18.861 0.297 -8.614 1.00 44.00 240 ALA A C 1
ATOM 1908 O O . ALA A 1 240 ? -19.608 0.566 -9.552 1.00 44.00 240 ALA A O 1
ATOM 1909 N N . GLY A 1 241 ? -18.017 -0.737 -8.672 1.00 41.72 241 GLY A N 1
ATOM 1910 C CA . GLY A 1 241 ? -18.281 -1.943 -9.470 1.00 41.72 241 GLY A CA 1
ATOM 1911 C C . GLY A 1 241 ? -19.045 -3.008 -8.672 1.00 41.72 241 GLY A C 1
ATOM 1912 O O . GLY A 1 241 ? -19.285 -4.103 -9.169 1.00 41.72 241 GLY A O 1
ATOM 1913 N N . LEU A 1 242 ? -19.403 -2.707 -7.421 1.00 51.81 242 LEU A N 1
ATOM 1914 C CA . LEU A 1 242 ? -20.139 -3.595 -6.535 1.00 51.81 242 LEU A CA 1
ATOM 1915 C C . LEU A 1 242 ? -21.436 -2.912 -6.138 1.00 51.81 242 LEU A C 1
ATOM 1917 O O . LEU A 1 242 ? -21.427 -1.790 -5.639 1.00 51.81 242 LEU A O 1
ATOM 1921 N N . ASN A 1 243 ? -22.539 -3.612 -6.366 1.00 59.50 243 ASN A N 1
ATOM 1922 C CA . ASN A 1 243 ? -23.882 -3.214 -5.970 1.00 59.50 243 ASN A CA 1
ATOM 1923 C C . ASN A 1 243 ? -24.028 -3.379 -4.438 1.00 59.50 243 ASN A C 1
ATOM 1925 O O . ASN A 1 243 ? -24.786 -4.221 -3.969 1.00 59.50 243 ASN A O 1
ATOM 1929 N N . ILE A 1 244 ? -23.192 -2.681 -3.659 1.00 71.56 244 ILE A N 1
ATOM 1930 C CA . ILE A 1 244 ? -23.249 -2.660 -2.194 1.00 71.56 244 ILE A CA 1
ATOM 1931 C C . ILE A 1 244 ? -24.150 -1.496 -1.808 1.00 71.56 244 ILE A C 1
ATOM 1933 O O . ILE A 1 244 ? -23.780 -0.333 -1.972 1.00 71.56 244 ILE A O 1
ATOM 1937 N N . ASP A 1 245 ? -25.332 -1.818 -1.294 1.00 77.44 245 ASP A N 1
ATOM 1938 C CA . ASP A 1 245 ? -26.211 -0.827 -0.694 1.00 77.44 245 ASP A CA 1
ATOM 1939 C C . ASP A 1 245 ? -25.610 -0.364 0.639 1.00 77.44 245 ASP A C 1
ATOM 1941 O O . ASP A 1 245 ? -25.565 -1.106 1.619 1.00 77.44 245 ASP A O 1
ATOM 1945 N N . MET A 1 246 ? -25.137 0.884 0.678 1.00 79.56 246 MET A N 1
ATOM 1946 C CA . MET A 1 246 ? -24.508 1.477 1.862 1.00 79.56 246 MET A CA 1
ATOM 1947 C C . MET A 1 246 ? -25.434 1.481 3.086 1.00 79.56 246 MET A C 1
ATOM 1949 O O . MET A 1 246 ? -24.943 1.526 4.212 1.00 79.56 246 MET A O 1
ATOM 1953 N N . THR A 1 247 ? -26.754 1.407 2.891 1.00 79.06 247 THR A N 1
ATOM 1954 C CA . THR A 1 247 ? -27.725 1.378 3.990 1.00 79.06 247 THR A CA 1
ATOM 1955 C C . THR A 1 247 ? -27.842 0.006 4.657 1.00 79.06 247 THR A C 1
ATOM 1957 O O . THR A 1 247 ? -28.229 -0.054 5.827 1.00 79.06 247 THR A O 1
ATOM 1960 N N . THR A 1 248 ? -27.452 -1.080 3.974 1.00 82.94 248 THR A N 1
ATOM 1961 C CA . THR A 1 248 ? -27.512 -2.456 4.503 1.00 82.94 248 THR A CA 1
ATOM 1962 C C . THR A 1 248 ? -26.168 -2.957 5.031 1.00 82.94 248 THR A C 1
ATOM 1964 O O . THR A 1 248 ? -26.129 -3.945 5.768 1.00 82.94 248 THR A O 1
ATOM 1967 N N . VAL A 1 249 ? -25.065 -2.253 4.735 1.00 85.56 249 VAL A N 1
ATOM 1968 C CA . VAL A 1 249 ? -23.699 -2.701 5.062 1.00 85.56 249 VAL A CA 1
ATOM 1969 C C . VAL A 1 249 ? -23.527 -3.086 6.529 1.00 85.56 249 VAL A C 1
ATOM 1971 O O . VAL A 1 249 ? -22.954 -4.133 6.822 1.00 85.56 249 VAL A O 1
ATOM 1974 N N . ALA A 1 250 ? -24.028 -2.263 7.454 1.00 86.38 250 ALA A N 1
ATOM 1975 C CA . ALA A 1 250 ? -23.848 -2.496 8.885 1.00 86.38 250 ALA A CA 1
ATOM 1976 C C . ALA A 1 250 ? -24.530 -3.785 9.379 1.00 86.38 250 ALA A C 1
ATOM 1978 O O . ALA A 1 250 ? -24.055 -4.385 10.339 1.00 86.38 250 ALA A O 1
ATOM 1979 N N . ALA A 1 251 ? -25.623 -4.207 8.736 1.00 86.19 251 ALA A N 1
ATOM 1980 C CA . ALA A 1 251 ? -26.351 -5.423 9.092 1.00 86.19 251 ALA A CA 1
ATOM 1981 C C . ALA A 1 251 ? -25.709 -6.684 8.493 1.00 86.19 251 ALA A C 1
ATOM 1983 O O . ALA A 1 251 ? -25.778 -7.757 9.083 1.00 86.19 251 ALA A O 1
ATOM 1984 N N . GLU A 1 252 ? -25.074 -6.564 7.327 1.00 88.69 252 GLU A N 1
ATOM 1985 C CA . GLU A 1 252 ? -24.488 -7.703 6.612 1.00 88.69 252 GLU A CA 1
ATOM 1986 C C . GLU A 1 252 ? -23.030 -7.994 7.003 1.00 88.69 252 GLU A C 1
ATOM 1988 O O . GLU A 1 252 ? -22.495 -9.045 6.651 1.00 88.69 252 GLU A O 1
ATOM 1993 N N . TRP A 1 253 ? -22.375 -7.078 7.718 1.00 88.25 253 TRP A N 1
ATOM 1994 C CA . TRP A 1 253 ? -20.923 -7.049 7.897 1.00 88.25 253 TRP A CA 1
ATOM 1995 C C . TRP A 1 253 ? -20.286 -8.354 8.404 1.00 88.25 253 TRP A C 1
ATOM 1997 O O . TRP A 1 253 ? -19.317 -8.825 7.804 1.00 88.25 253 TRP A O 1
ATOM 2007 N N . GLU A 1 254 ? -20.819 -8.952 9.476 1.00 85.88 254 GLU A N 1
ATOM 2008 C CA . GLU A 1 254 ? -20.249 -10.159 10.104 1.00 85.88 254 GLU A CA 1
ATOM 2009 C C . GLU A 1 254 ? -20.352 -11.407 9.210 1.00 85.88 254 GLU A C 1
ATOM 2011 O O . GLU A 1 254 ? -19.493 -12.285 9.266 1.00 85.88 254 GLU A O 1
ATOM 2016 N N . GLY A 1 255 ? -21.376 -11.484 8.352 1.00 79.69 255 GLY A N 1
ATOM 2017 C CA . GLY A 1 255 ? -21.628 -12.638 7.480 1.00 79.69 255 GLY A CA 1
ATOM 2018 C C . GLY A 1 255 ? -20.919 -12.577 6.124 1.00 79.69 255 GLY A C 1
ATOM 2019 O O . GLY A 1 255 ? -21.024 -13.508 5.322 1.00 79.69 255 GLY A O 1
ATOM 2020 N N . ARG A 1 256 ? -20.228 -11.473 5.825 1.00 85.69 256 ARG A N 1
ATOM 2021 C CA . ARG A 1 256 ? -19.615 -11.215 4.518 1.00 85.69 256 ARG A CA 1
ATOM 2022 C C . ARG A 1 256 ? -18.120 -11.528 4.516 1.00 85.69 256 ARG A C 1
ATOM 2024 O O . ARG A 1 256 ? -17.449 -11.589 5.540 1.00 85.69 256 ARG A O 1
ATOM 2031 N N . THR A 1 257 ? -17.577 -11.750 3.320 1.00 83.62 257 THR A N 1
ATOM 2032 C CA . THR A 1 257 ? -16.155 -12.075 3.155 1.00 83.62 257 THR A CA 1
ATOM 2033 C C . THR A 1 257 ? -15.269 -10.874 3.482 1.00 83.62 257 THR A C 1
ATOM 2035 O O . THR A 1 257 ? -15.666 -9.723 3.316 1.00 83.62 257 THR A O 1
ATOM 2038 N N . THR A 1 258 ? -14.010 -11.129 3.839 1.00 82.31 258 THR A N 1
ATOM 2039 C CA . THR A 1 258 ? -13.004 -10.078 4.061 1.00 82.31 258 THR A CA 1
ATOM 2040 C C . THR A 1 258 ? -12.850 -9.146 2.856 1.00 82.31 258 THR A C 1
ATOM 2042 O O . THR A 1 258 ? -12.662 -7.943 3.018 1.00 82.31 258 THR A O 1
ATOM 2045 N N . MET A 1 259 ? -12.967 -9.693 1.639 1.00 76.88 259 MET A N 1
ATOM 2046 C CA . MET A 1 259 ? -12.989 -8.913 0.400 1.00 76.88 259 MET A CA 1
ATOM 2047 C C . MET A 1 259 ? -14.143 -7.925 0.371 1.00 76.88 259 MET A C 1
ATOM 2049 O O . MET A 1 259 ? -13.943 -6.751 0.069 1.00 76.88 259 MET A O 1
ATOM 2053 N N . TRP A 1 260 ? -15.336 -8.400 0.699 1.00 82.88 260 TRP A N 1
ATOM 2054 C CA . TRP A 1 260 ? -16.517 -7.560 0.733 1.00 82.88 260 TRP A CA 1
ATOM 2055 C C . TRP A 1 260 ? -16.395 -6.477 1.814 1.00 82.88 260 TRP A C 1
ATOM 2057 O O . TRP A 1 260 ? -16.664 -5.316 1.531 1.00 82.88 260 TRP A O 1
ATOM 2067 N N . GLN A 1 261 ? -15.896 -6.813 3.010 1.00 85.88 261 GLN A N 1
ATOM 2068 C CA . GLN A 1 261 ? -15.665 -5.844 4.093 1.00 85.88 261 GLN A CA 1
ATOM 2069 C C . GLN A 1 261 ? -14.665 -4.757 3.678 1.00 85.88 261 GLN A C 1
ATOM 2071 O O . GLN A 1 261 ? -14.908 -3.570 3.893 1.00 85.88 261 GLN A O 1
ATOM 2076 N N . TYR A 1 262 ? -13.570 -5.142 3.012 1.00 84.38 262 TYR A N 1
ATOM 2077 C CA . TYR A 1 262 ? -12.615 -4.196 2.431 1.00 84.38 262 TYR A CA 1
ATOM 2078 C C . TYR A 1 262 ? -13.277 -3.271 1.407 1.00 84.38 262 TYR A C 1
ATOM 2080 O O . TYR A 1 262 ? -13.060 -2.057 1.423 1.00 84.38 262 TYR A O 1
ATOM 2088 N N . GLN A 1 263 ? -14.059 -3.847 0.492 1.00 80.06 263 GLN A N 1
ATOM 2089 C CA . GLN A 1 263 ? -14.735 -3.110 -0.569 1.00 80.06 263 GLN A CA 1
ATOM 2090 C C . GLN A 1 263 ? -15.739 -2.114 0.013 1.00 80.06 263 GLN A C 1
ATOM 2092 O O . GLN A 1 263 ? -15.704 -0.945 -0.361 1.00 80.06 263 GLN A O 1
ATOM 2097 N N . ALA A 1 264 ? -16.561 -2.553 0.970 1.00 85.50 264 ALA A N 1
ATOM 2098 C CA . ALA A 1 264 ? -17.506 -1.711 1.688 1.00 85.50 264 ALA A CA 1
ATOM 2099 C C . ALA A 1 264 ? -16.782 -0.584 2.438 1.00 85.50 264 ALA A C 1
ATOM 2101 O O . ALA A 1 264 ? -17.084 0.585 2.216 1.00 85.50 264 ALA A O 1
ATOM 2102 N N . ALA A 1 265 ? -15.758 -0.895 3.241 1.00 86.62 265 ALA A N 1
ATOM 2103 C CA . ALA A 1 265 ? -14.959 0.122 3.929 1.00 86.62 265 ALA A CA 1
ATOM 2104 C C . ALA A 1 265 ? -14.363 1.146 2.950 1.00 86.62 265 ALA A C 1
ATOM 2106 O O . ALA A 1 265 ? -14.407 2.346 3.209 1.00 86.62 265 ALA A O 1
ATOM 2107 N N . SER A 1 266 ? -13.872 0.696 1.792 1.00 83.94 266 SER A N 1
ATOM 2108 C CA . SER A 1 266 ? -13.265 1.561 0.772 1.00 83.94 266 SER A CA 1
ATOM 2109 C C . SER A 1 266 ? -14.240 2.559 0.131 1.00 83.94 266 SER A C 1
ATOM 2111 O O . SER A 1 266 ? -13.767 3.511 -0.494 1.00 83.94 266 SER A O 1
ATOM 2113 N N . LEU A 1 267 ? -15.562 2.377 0.281 1.00 81.12 267 LEU A N 1
ATOM 2114 C CA . LEU A 1 267 ? -16.579 3.335 -0.181 1.00 81.12 267 LEU A CA 1
ATOM 2115 C C . LEU A 1 267 ? -16.584 4.622 0.646 1.00 81.12 267 LEU A C 1
ATOM 2117 O O . LEU A 1 267 ? -16.812 5.692 0.093 1.00 81.12 267 LEU A O 1
ATOM 2121 N N . ILE A 1 268 ? -16.304 4.526 1.948 1.00 83.06 268 ILE A N 1
ATOM 2122 C CA . ILE A 1 268 ? -16.347 5.665 2.879 1.00 83.06 268 ILE A CA 1
ATOM 2123 C C . ILE A 1 268 ? -14.965 6.058 3.399 1.00 83.06 268 ILE A C 1
ATOM 2125 O O . ILE A 1 268 ? -14.761 7.191 3.820 1.00 83.06 268 ILE A O 1
ATOM 2129 N N . LEU A 1 269 ? -13.995 5.147 3.360 1.00 81.94 269 LEU A N 1
ATOM 2130 C CA . LEU A 1 269 ? -12.675 5.323 3.951 1.00 81.94 269 LEU A CA 1
ATOM 2131 C C . LEU A 1 269 ? -11.604 5.371 2.857 1.00 81.94 269 LEU A C 1
ATOM 2133 O O . LEU A 1 269 ? -11.446 4.437 2.069 1.00 81.94 269 LEU A O 1
ATOM 2137 N N . GLN A 1 270 ? -10.848 6.468 2.805 1.00 81.62 270 GLN A N 1
ATOM 2138 C CA . GLN A 1 270 ? -9.735 6.644 1.871 1.00 81.62 270 GLN A CA 1
ATOM 2139 C C . GLN A 1 270 ? -8.442 6.035 2.425 1.00 81.62 270 GLN A C 1
ATOM 2141 O O . GLN A 1 270 ? -7.709 5.365 1.693 1.00 81.62 270 GLN A O 1
ATOM 2146 N N . ALA A 1 271 ? -8.138 6.292 3.699 1.00 84.81 271 ALA A N 1
ATOM 2147 C CA . ALA A 1 271 ? -6.952 5.772 4.370 1.00 84.81 271 ALA A CA 1
ATOM 2148 C C . ALA A 1 271 ? -7.086 5.826 5.896 1.00 84.81 271 ALA A C 1
ATOM 2150 O O . ALA A 1 271 ? -7.820 6.641 6.446 1.00 84.81 271 ALA A O 1
ATOM 2151 N N . VAL A 1 272 ? -6.298 4.995 6.573 1.00 92.00 272 VAL A N 1
ATOM 2152 C CA . VAL A 1 272 ? -6.059 5.050 8.018 1.00 92.00 272 VAL A CA 1
ATOM 2153 C C . VAL A 1 272 ? -4.578 5.330 8.219 1.00 92.00 272 VAL A C 1
ATOM 2155 O O . VAL A 1 272 ? -3.736 4.481 7.914 1.00 92.00 272 VAL A O 1
ATOM 2158 N N . LEU A 1 273 ? -4.242 6.533 8.675 1.00 89.25 273 LEU A N 1
ATOM 2159 C CA . LEU A 1 273 ? -2.865 6.962 8.872 1.00 89.25 273 LEU A CA 1
ATOM 2160 C C . LEU A 1 273 ? -2.379 6.577 10.268 1.00 89.25 273 LEU A C 1
ATOM 2162 O O . LEU A 1 273 ? -2.995 6.902 11.280 1.00 89.25 273 LEU A O 1
ATOM 2166 N N . VAL A 1 274 ? -1.236 5.892 10.310 1.00 92.62 274 VAL A N 1
ATOM 2167 C CA . VAL A 1 274 ? -0.576 5.461 11.543 1.00 92.62 274 VAL A CA 1
ATOM 2168 C C . VAL A 1 274 ? 0.623 6.357 11.833 1.00 92.62 274 VAL A C 1
ATOM 2170 O O . VAL A 1 274 ? 1.654 6.337 11.141 1.00 92.62 274 VAL A O 1
ATOM 2173 N N . HIS A 1 275 ? 0.490 7.122 12.907 1.00 92.06 275 HIS A N 1
ATOM 2174 C CA . HIS A 1 275 ? 1.503 8.006 13.459 1.00 92.06 275 HIS A CA 1
ATOM 2175 C C . HIS A 1 275 ? 2.509 7.259 14.345 1.00 92.06 275 HIS A C 1
ATOM 2177 O O . HIS A 1 275 ? 2.345 6.085 14.719 1.00 92.06 275 HIS A O 1
ATOM 2183 N N . ALA A 1 276 ? 3.617 7.941 14.639 1.00 90.88 276 ALA A N 1
ATOM 2184 C CA . ALA A 1 276 ? 4.611 7.445 15.584 1.00 90.88 276 ALA A CA 1
ATOM 2185 C C . ALA A 1 276 ? 3.987 7.260 16.973 1.00 90.88 276 ALA A C 1
ATOM 2187 O O . ALA A 1 276 ? 2.958 7.853 17.288 1.00 90.88 276 ALA A O 1
ATOM 2188 N N . HIS A 1 277 ? 4.604 6.419 17.800 1.00 91.62 277 HIS A N 1
ATOM 2189 C CA . HIS A 1 277 ? 4.206 6.336 19.201 1.00 91.62 277 HIS A CA 1
ATOM 2190 C C . HIS A 1 277 ? 4.425 7.702 19.878 1.00 91.62 277 HIS A C 1
ATOM 2192 O O . HIS A 1 277 ? 5.488 8.285 19.648 1.00 91.62 277 HIS A O 1
ATOM 2198 N N . PRO A 1 278 ? 3.461 8.237 20.656 1.00 92.06 278 PRO A N 1
ATOM 2199 C CA . PRO A 1 278 ? 3.619 9.540 21.293 1.00 92.06 278 PRO A CA 1
ATOM 2200 C C . PRO A 1 278 ? 4.826 9.540 22.233 1.00 92.06 278 PRO A C 1
ATOM 2202 O O . PRO A 1 278 ? 4.968 8.634 23.054 1.00 92.06 278 PRO A O 1
ATOM 2205 N N . ALA A 1 279 ? 5.700 10.540 22.102 1.00 90.44 279 ALA A N 1
ATOM 2206 C CA . ALA A 1 279 ? 6.953 10.609 22.859 1.00 90.44 279 ALA A CA 1
ATOM 2207 C C . ALA A 1 279 ? 6.728 10.740 24.377 1.00 90.44 279 ALA A C 1
ATOM 2209 O O . ALA A 1 279 ? 7.559 10.310 25.169 1.00 90.44 279 ALA A O 1
ATOM 2210 N N . ASP A 1 280 ? 5.588 11.302 24.769 1.00 92.25 280 ASP A N 1
ATOM 2211 C CA . ASP A 1 280 ? 5.159 11.523 26.148 1.00 92.25 280 ASP A CA 1
ATOM 2212 C C . ASP A 1 280 ? 4.403 10.328 26.761 1.00 92.25 280 ASP A C 1
ATOM 2214 O O . ASP A 1 280 ? 4.016 10.375 27.926 1.00 92.25 280 ASP A O 1
ATOM 2218 N N . MET A 1 281 ? 4.187 9.242 26.009 1.00 91.31 281 MET A N 1
ATOM 2219 C CA . MET A 1 281 ? 3.456 8.063 26.483 1.00 91.31 281 MET A CA 1
ATOM 2220 C C . MET A 1 281 ? 4.349 6.828 26.581 1.00 91.31 281 MET A C 1
ATOM 2222 O O . MET A 1 281 ? 5.096 6.493 25.664 1.00 91.31 281 MET A O 1
ATOM 2226 N N . MET A 1 282 ? 4.191 6.056 27.659 1.00 87.12 282 MET A N 1
ATOM 2227 C CA . MET A 1 282 ? 4.901 4.782 27.804 1.00 87.12 282 MET A CA 1
ATOM 2228 C C . MET A 1 282 ? 4.510 3.779 26.709 1.00 87.12 282 MET A C 1
ATOM 2230 O O . MET A 1 282 ? 3.346 3.679 26.313 1.00 87.12 282 MET A O 1
ATOM 2234 N N . THR A 1 283 ? 5.481 2.995 26.243 1.00 84.94 283 THR A N 1
ATOM 2235 C CA . THR A 1 283 ? 5.274 1.915 25.262 1.00 84.94 283 THR A CA 1
ATOM 2236 C C . THR A 1 283 ? 4.673 0.659 25.892 1.00 84.94 283 THR A C 1
ATOM 2238 O O . THR A 1 283 ? 3.936 -0.077 25.235 1.00 84.94 283 THR A O 1
ATOM 2241 N N . ALA A 1 284 ? 4.955 0.421 27.172 1.00 85.81 284 ALA A N 1
ATOM 2242 C CA . ALA A 1 284 ? 4.422 -0.686 27.948 1.00 85.81 284 ALA A CA 1
ATOM 2243 C C . ALA A 1 284 ? 3.982 -0.198 29.327 1.00 85.81 284 ALA A C 1
ATOM 2245 O O . ALA A 1 284 ? 4.653 0.613 29.960 1.00 85.81 284 ALA A O 1
ATOM 2246 N N . VAL A 1 285 ? 2.850 -0.720 29.793 1.00 89.75 285 VAL A N 1
ATOM 2247 C CA . VAL A 1 285 ? 2.309 -0.420 31.117 1.00 89.75 285 VAL A CA 1
ATOM 2248 C C . VAL A 1 285 ? 2.655 -1.587 32.042 1.00 89.75 285 VAL A C 1
ATOM 2250 O O . VAL A 1 285 ? 2.118 -2.676 31.828 1.00 89.75 285 VAL A O 1
ATOM 2253 N N . PRO A 1 286 ? 3.539 -1.408 33.040 1.00 91.88 286 PRO A N 1
ATOM 2254 C CA . PRO A 1 286 ? 3.853 -2.459 34.001 1.00 91.88 286 PRO A CA 1
ATOM 2255 C C . PRO A 1 286 ? 2.740 -2.607 35.048 1.00 91.88 286 PRO A C 1
ATOM 2257 O O . PRO A 1 286 ? 2.036 -1.640 35.373 1.00 91.88 286 PRO A O 1
ATOM 2260 N N . LYS A 1 287 ? 2.596 -3.821 35.591 1.00 92.94 287 LYS A N 1
ATOM 2261 C CA . LYS A 1 287 ? 1.712 -4.103 36.730 1.00 92.94 287 LYS A CA 1
ATOM 2262 C C . LYS A 1 287 ? 2.314 -3.515 38.006 1.00 92.94 287 LYS A C 1
ATOM 2264 O O . LYS A 1 287 ? 3.513 -3.663 38.242 1.00 92.94 287 LYS A O 1
ATOM 2269 N N . ARG A 1 288 ? 1.505 -2.831 38.819 1.00 93.31 288 ARG A N 1
ATOM 2270 C CA . ARG A 1 288 ? 1.959 -2.267 40.104 1.00 93.31 288 ARG A CA 1
ATOM 2271 C C . ARG A 1 288 ? 1.986 -3.356 41.183 1.00 93.31 288 ARG A C 1
ATOM 2273 O O . ARG A 1 288 ? 1.224 -4.314 41.124 1.00 93.31 288 ARG A O 1
ATOM 2280 N N . ARG A 1 289 ? 2.842 -3.185 42.197 1.00 88.50 289 ARG A N 1
ATOM 2281 C CA . ARG A 1 289 ? 3.092 -4.190 43.252 1.00 88.50 289 ARG A CA 1
ATOM 2282 C C . ARG A 1 289 ? 1.834 -4.613 44.031 1.00 88.50 289 ARG A C 1
ATOM 2284 O O . ARG A 1 289 ? 1.720 -5.783 44.362 1.00 88.50 289 ARG A O 1
ATOM 2291 N N . ASN A 1 290 ? 0.898 -3.689 44.266 1.00 92.88 290 ASN A N 1
ATOM 2292 C CA . ASN A 1 290 ? -0.317 -3.915 45.069 1.00 92.88 290 ASN A CA 1
ATOM 2293 C C . ASN A 1 290 ? -1.610 -3.827 44.236 1.00 92.88 290 ASN A C 1
ATOM 2295 O O . ASN A 1 290 ? -2.673 -3.525 44.764 1.00 92.88 290 ASN A O 1
ATOM 2299 N N . GLU A 1 291 ? -1.515 -4.010 42.921 1.00 94.75 291 GLU A N 1
ATOM 2300 C CA . GLU A 1 291 ? -2.654 -3.918 42.006 1.00 94.75 291 GLU A CA 1
ATOM 2301 C C . GLU A 1 291 ? -3.185 -5.316 41.685 1.00 94.75 291 GLU A C 1
ATOM 2303 O O . GLU A 1 291 ? -2.410 -6.249 41.426 1.00 94.75 291 GLU A O 1
ATOM 2308 N N . SER A 1 292 ? -4.510 -5.466 41.685 1.00 95.56 292 SER A N 1
ATOM 2309 C CA . SER A 1 292 ? -5.145 -6.708 41.253 1.00 95.56 292 SER A CA 1
ATOM 2310 C C . SER A 1 292 ? -4.851 -6.972 39.767 1.00 95.56 292 SER A C 1
ATOM 2312 O O . SER A 1 292 ? -4.417 -6.099 39.012 1.00 95.56 292 SER A O 1
ATOM 2314 N N . THR A 1 293 ? -5.023 -8.212 39.310 1.00 93.88 293 THR A N 1
ATOM 2315 C CA . THR A 1 293 ? -4.820 -8.519 37.883 1.00 93.88 293 THR A CA 1
ATOM 2316 C C . THR A 1 293 ? -5.885 -7.857 37.002 1.00 93.88 293 THR A C 1
ATOM 2318 O O . THR A 1 293 ? -5.566 -7.433 35.892 1.00 93.88 293 THR A O 1
ATOM 2321 N N . GLU A 1 294 ? -7.112 -7.716 37.503 1.00 94.62 294 GLU A N 1
ATOM 2322 C CA . GLU A 1 294 ? -8.213 -7.058 36.793 1.00 94.62 294 GLU A CA 1
ATOM 2323 C C . GLU A 1 294 ? -7.970 -5.553 36.649 1.00 94.62 294 GLU A C 1
ATOM 2325 O O . GLU A 1 294 ? -7.978 -5.047 35.525 1.00 94.62 294 GLU A O 1
ATOM 2330 N N . ASP A 1 295 ? -7.624 -4.860 37.739 1.00 94.31 295 ASP A N 1
ATOM 2331 C CA . ASP A 1 295 ? -7.323 -3.420 37.710 1.00 94.31 295 ASP A CA 1
ATOM 2332 C C . ASP A 1 295 ? -6.154 -3.108 36.769 1.00 94.31 295 ASP A C 1
ATOM 2334 O O . ASP A 1 295 ? -6.181 -2.135 36.007 1.00 94.31 295 ASP A O 1
ATOM 2338 N N . PHE A 1 296 ? -5.142 -3.983 36.758 1.00 95.19 296 PHE A N 1
ATOM 2339 C CA . PHE A 1 296 ? -4.027 -3.879 35.827 1.00 95.19 296 PHE A CA 1
ATOM 2340 C C . PHE A 1 296 ? -4.484 -3.960 34.367 1.00 95.19 296 PHE A C 1
ATOM 2342 O O . PHE A 1 296 ? -4.028 -3.164 33.540 1.00 95.19 296 PHE A O 1
ATOM 2349 N N . HIS A 1 297 ? -5.363 -4.908 34.029 1.00 92.81 297 HIS A N 1
ATOM 2350 C CA . HIS A 1 297 ? -5.887 -5.048 32.672 1.00 92.81 297 HIS A CA 1
ATOM 2351 C C . HIS A 1 297 ? -6.706 -3.827 32.258 1.00 92.81 297 HIS A C 1
ATOM 2353 O O . HIS A 1 297 ? -6.429 -3.268 31.198 1.00 92.81 297 HIS A O 1
ATOM 2359 N N . VAL A 1 298 ? -7.604 -3.343 33.120 1.00 94.25 298 VAL A N 1
ATOM 2360 C CA . VAL A 1 298 ? -8.404 -2.134 32.864 1.00 94.25 298 VAL A CA 1
ATOM 2361 C C . VAL A 1 298 ? -7.502 -0.927 32.601 1.00 94.25 298 VAL A C 1
ATOM 2363 O O . VAL A 1 298 ? -7.635 -0.259 31.574 1.00 94.25 298 VAL A O 1
ATOM 2366 N N . ARG A 1 299 ? -6.514 -0.674 33.470 1.00 95.19 299 ARG A N 1
ATOM 2367 C CA . ARG A 1 299 ? -5.578 0.451 33.308 1.00 95.19 299 ARG A CA 1
ATOM 2368 C C . ARG A 1 299 ? -4.720 0.319 32.052 1.00 95.19 299 ARG A C 1
ATOM 2370 O O . ARG A 1 299 ? -4.479 1.304 31.353 1.00 95.19 299 ARG A O 1
ATOM 2377 N N . ARG A 1 300 ? -4.232 -0.888 31.761 1.00 93.38 300 ARG A N 1
ATOM 2378 C CA . ARG A 1 300 ? -3.438 -1.175 30.560 1.00 93.38 300 ARG A CA 1
ATOM 2379 C C . ARG A 1 300 ? -4.258 -0.947 29.294 1.00 93.38 300 ARG A C 1
ATOM 2381 O O . ARG A 1 300 ? -3.732 -0.383 28.337 1.00 93.38 300 ARG A O 1
ATOM 2388 N N . ASP A 1 301 ? -5.509 -1.383 29.275 1.00 90.94 301 ASP A N 1
ATOM 2389 C CA . ASP A 1 301 ? -6.367 -1.297 28.097 1.00 90.94 301 ASP A CA 1
ATOM 2390 C C . ASP A 1 301 ? -6.848 0.148 27.872 1.00 90.94 301 ASP A C 1
ATOM 2392 O O . ASP A 1 301 ? -6.815 0.622 26.735 1.00 90.94 301 ASP A O 1
ATOM 2396 N N . ALA A 1 302 ? -7.122 0.905 28.942 1.00 92.44 302 ALA A N 1
ATOM 2397 C CA . ALA A 1 302 ? -7.354 2.351 28.876 1.00 92.44 302 ALA A CA 1
ATOM 2398 C C . ALA A 1 302 ? -6.136 3.113 28.316 1.00 92.44 302 ALA A C 1
ATOM 2400 O O . ALA A 1 302 ? -6.276 3.954 27.427 1.00 92.44 302 ALA A O 1
ATOM 2401 N N . HIS A 1 303 ? -4.920 2.777 28.768 1.00 92.88 303 HIS A N 1
ATOM 2402 C CA . HIS A 1 303 ? -3.687 3.356 28.217 1.00 92.88 303 HIS A CA 1
ATOM 2403 C C . HIS A 1 303 ? -3.514 3.029 26.731 1.00 92.88 303 HIS A C 1
ATOM 2405 O O . HIS A 1 303 ? -3.170 3.904 25.939 1.00 92.88 303 HIS A O 1
ATOM 2411 N N . ARG A 1 304 ? -3.776 1.780 26.324 1.00 91.19 304 ARG A N 1
ATOM 2412 C CA . ARG A 1 304 ? -3.718 1.377 24.909 1.00 91.19 304 ARG A CA 1
ATOM 2413 C C . ARG A 1 304 ? -4.717 2.157 24.061 1.00 91.19 304 ARG A C 1
ATOM 2415 O O . ARG A 1 304 ? -4.332 2.643 23.002 1.00 91.19 304 ARG A O 1
ATOM 2422 N N . ALA A 1 305 ? -5.952 2.328 24.529 1.00 90.94 305 ALA A N 1
ATOM 2423 C CA . ALA A 1 305 ? -6.958 3.133 23.839 1.00 90.94 305 ALA A CA 1
ATOM 2424 C C . ALA A 1 305 ? -6.507 4.597 23.674 1.00 90.94 305 ALA A C 1
ATOM 2426 O O . ALA A 1 305 ? -6.586 5.139 22.572 1.00 90.94 305 ALA A O 1
ATOM 2427 N N . ALA A 1 306 ? -5.944 5.209 24.723 1.00 93.38 306 ALA A N 1
ATOM 2428 C CA . ALA A 1 306 ? -5.410 6.572 24.665 1.00 93.38 306 ALA A CA 1
ATOM 2429 C C . ALA A 1 306 ? -4.240 6.710 23.672 1.00 93.38 306 ALA A C 1
ATOM 2431 O O . ALA A 1 306 ? -4.157 7.692 22.931 1.00 93.38 306 ALA A O 1
ATOM 2432 N N . VAL A 1 307 ? -3.356 5.708 23.612 1.00 93.62 307 VAL A N 1
ATOM 2433 C CA . VAL A 1 307 ? -2.282 5.648 22.612 1.00 93.62 307 VAL A CA 1
ATOM 2434 C C . VAL A 1 307 ? -2.868 5.540 21.203 1.00 93.62 307 VAL A C 1
ATOM 2436 O O . VAL A 1 307 ? -2.462 6.300 20.329 1.00 93.62 307 VAL A O 1
ATOM 2439 N N . LEU A 1 308 ? -3.821 4.635 20.961 1.00 93.38 308 LEU A N 1
ATOM 2440 C CA . LEU A 1 308 ? -4.438 4.459 19.640 1.00 93.38 308 LEU A CA 1
ATOM 2441 C C . LEU A 1 308 ? -5.114 5.741 19.149 1.00 93.38 308 LEU A C 1
ATOM 2443 O O . LEU A 1 308 ? -4.879 6.130 18.009 1.00 93.38 308 LEU A O 1
ATOM 2447 N N . ALA A 1 309 ? -5.850 6.441 20.016 1.00 92.44 309 ALA A N 1
ATOM 2448 C CA . ALA A 1 309 ? -6.519 7.699 19.682 1.00 92.44 309 ALA A CA 1
ATOM 2449 C C . ALA A 1 309 ? -5.553 8.799 19.203 1.00 92.44 309 ALA A C 1
ATOM 2451 O O . ALA A 1 309 ? -5.919 9.632 18.383 1.00 92.44 309 ALA A O 1
ATOM 2452 N N . ARG A 1 310 ? -4.300 8.792 19.680 1.00 94.00 310 ARG A N 1
ATOM 2453 C CA . ARG A 1 310 ? -3.253 9.733 19.236 1.00 94.00 310 ARG A CA 1
ATOM 2454 C C . ARG A 1 310 ? -2.428 9.215 18.063 1.00 94.00 310 ARG A C 1
ATOM 2456 O O . ARG A 1 310 ? -1.689 9.979 17.446 1.00 94.00 310 ARG A O 1
ATOM 2463 N N . ARG A 1 311 ? -2.491 7.911 17.787 1.00 94.44 311 ARG A N 1
ATOM 2464 C CA . ARG A 1 311 ? -1.698 7.257 16.742 1.00 94.44 311 ARG A CA 1
ATOM 2465 C C . ARG A 1 311 ? -2.463 7.023 15.452 1.00 94.44 311 ARG A C 1
ATOM 2467 O O . ARG A 1 311 ? -1.811 6.851 14.427 1.00 94.44 311 ARG A O 1
ATOM 2474 N N . VAL A 1 312 ? -3.786 6.956 15.498 1.00 95.81 312 VAL A N 1
ATOM 2475 C CA . VAL A 1 312 ? -4.626 6.573 14.364 1.00 95.81 312 VAL A CA 1
ATOM 2476 C C . VAL A 1 312 ? -5.459 7.764 13.924 1.00 95.81 312 VAL A C 1
ATOM 2478 O O . VAL A 1 312 ? -6.216 8.326 14.704 1.00 95.81 312 VAL A O 1
ATOM 2481 N N . GLU A 1 313 ? -5.323 8.123 12.655 1.00 92.06 313 GLU A N 1
ATOM 2482 C CA . GLU A 1 313 ? -6.097 9.177 12.009 1.00 92.06 313 GLU A CA 1
ATOM 2483 C C . GLU A 1 313 ? -6.866 8.580 10.828 1.00 92.06 313 GLU A C 1
ATOM 2485 O O . GLU A 1 313 ? -6.300 7.860 10.001 1.00 92.06 313 GLU A O 1
ATOM 2490 N N . PHE A 1 314 ? -8.163 8.869 10.750 1.00 90.00 314 PHE A N 1
ATOM 2491 C CA . PHE A 1 314 ? -9.031 8.403 9.674 1.00 90.00 314 PHE A CA 1
ATOM 2492 C C . PHE A 1 314 ? -9.168 9.476 8.599 1.00 90.00 314 PHE A C 1
ATOM 2494 O O . PHE A 1 314 ? -9.575 10.598 8.888 1.00 90.00 314 PHE A O 1
ATOM 2501 N N . ILE A 1 315 ? -8.882 9.109 7.352 1.00 85.50 315 ILE A N 1
ATOM 2502 C CA . ILE A 1 315 ? -9.141 9.940 6.178 1.00 85.50 315 ILE A CA 1
ATOM 2503 C C . ILE A 1 315 ? -10.384 9.382 5.495 1.00 85.50 315 ILE A C 1
ATOM 2505 O O . ILE A 1 315 ? -10.317 8.369 4.792 1.00 85.50 315 ILE A O 1
ATOM 2509 N N . TRP A 1 316 ? -11.522 10.019 5.745 1.00 83.19 316 TRP A N 1
ATOM 2510 C CA . TRP A 1 316 ? -12.803 9.666 5.138 1.00 83.19 316 TRP A CA 1
ATOM 2511 C C . TRP A 1 316 ? -12.921 10.260 3.734 1.00 83.19 316 TRP A C 1
ATOM 2513 O O . TRP A 1 316 ? -12.306 11.279 3.418 1.00 83.19 316 TRP A O 1
ATOM 2523 N N . ARG A 1 317 ? -13.703 9.604 2.882 1.00 77.88 317 ARG A N 1
ATOM 2524 C CA . ARG A 1 317 ? -14.102 10.139 1.581 1.00 77.88 317 ARG A CA 1
ATOM 2525 C C . ARG A 1 317 ? -15.213 11.170 1.799 1.00 77.88 317 ARG A C 1
ATOM 2527 O O . ARG A 1 317 ? -16.074 10.955 2.650 1.00 77.88 317 ARG A O 1
ATOM 2534 N N . ALA A 1 318 ? -15.125 12.285 1.076 1.00 54.81 318 ALA A N 1
ATOM 2535 C CA . ALA A 1 318 ? -16.138 13.340 1.067 1.00 54.81 318 ALA A CA 1
ATOM 2536 C C . ALA A 1 318 ? -17.378 12.920 0.268 1.00 54.81 318 ALA A C 1
ATOM 2538 O O . ALA A 1 318 ? -17.210 12.129 -0.690 1.00 54.81 318 ALA A O 1
#